Protein AF-A0A4Q4BR71-F1 (afdb_monomer_lite)

Structure (mmCIF, N/CA/C/O backbone):
data_AF-A0A4Q4BR71-F1
#
_entry.id   AF-A0A4Q4BR71-F1
#
loop_
_atom_site.group_PDB
_atom_site.id
_atom_site.type_symbol
_atom_site.label_atom_id
_atom_site.label_alt_id
_atom_site.label_comp_id
_atom_site.label_asym_id
_atom_site.label_entity_id
_atom_site.label_seq_id
_atom_site.pdbx_PDB_ins_code
_atom_site.Cartn_x
_atom_site.Cartn_y
_atom_site.Cartn_z
_atom_site.occupancy
_atom_site.B_iso_or_equiv
_atom_site.auth_seq_id
_atom_site.auth_comp_id
_atom_site.auth_asym_id
_atom_site.auth_atom_id
_atom_site.pdbx_PDB_model_num
ATOM 1 N N . ARG A 1 1 ? 5.964 8.048 13.616 1.00 92.31 1 ARG A N 1
ATOM 2 C CA . ARG A 1 1 ? 6.636 6.729 13.496 1.00 92.31 1 ARG A CA 1
ATOM 3 C C . ARG A 1 1 ? 6.519 6.243 12.061 1.00 92.31 1 ARG A C 1
ATOM 5 O O . ARG A 1 1 ? 5.599 6.683 11.384 1.00 92.31 1 ARG A O 1
ATOM 12 N N . SER A 1 2 ? 7.427 5.391 11.587 1.00 94.56 2 SER A N 1
ATOM 13 C CA . SER A 1 2 ? 7.302 4.835 10.234 1.00 94.56 2 SER A CA 1
ATOM 14 C C . SER A 1 2 ? 6.196 3.771 10.226 1.00 94.56 2 SER A C 1
ATOM 16 O O . SER A 1 2 ? 6.241 2.886 11.083 1.00 94.56 2 SER A O 1
ATOM 18 N N . PRO A 1 3 ? 5.213 3.815 9.305 1.00 95.62 3 PRO A N 1
ATOM 19 C CA . PRO A 1 3 ? 4.166 2.792 9.230 1.00 95.62 3 PRO A CA 1
ATOM 20 C C . PRO A 1 3 ? 4.694 1.462 8.665 1.00 95.62 3 PRO A C 1
ATOM 22 O O . PRO A 1 3 ? 4.063 0.413 8.803 1.00 95.62 3 PRO A O 1
ATOM 25 N N . GLY A 1 4 ? 5.862 1.475 8.013 1.00 93.81 4 GLY A N 1
ATOM 26 C CA . GLY A 1 4 ? 6.354 0.333 7.253 1.00 93.81 4 GLY A CA 1
ATOM 27 C C . GLY A 1 4 ? 5.294 -0.166 6.265 1.00 93.81 4 GLY A C 1
ATOM 28 O O . GLY A 1 4 ? 4.655 0.608 5.553 1.00 93.81 4 GLY A O 1
ATOM 29 N N . SER A 1 5 ? 5.063 -1.478 6.259 1.00 96.81 5 SER A N 1
ATOM 30 C CA . SER A 1 5 ? 4.130 -2.111 5.320 1.00 96.81 5 SER A CA 1
ATOM 31 C C . SER A 1 5 ? 2.637 -1.885 5.606 1.00 96.81 5 SER A C 1
ATOM 33 O O . SER A 1 5 ? 1.815 -2.304 4.790 1.00 96.81 5 SER A O 1
ATOM 35 N N . THR A 1 6 ? 2.248 -1.237 6.713 1.00 98.00 6 THR A N 1
ATOM 36 C CA . THR A 1 6 ? 0.821 -0.951 6.973 1.00 98.00 6 THR A CA 1
ATOM 37 C C . THR A 1 6 ? 0.258 0.159 6.086 1.00 98.00 6 THR A C 1
ATOM 39 O O . THR A 1 6 ? -0.960 0.306 6.033 1.00 98.00 6 THR A O 1
ATOM 42 N N . LEU A 1 7 ? 1.097 0.895 5.347 1.00 97.88 7 LEU A N 1
ATOM 43 C CA . LEU A 1 7 ? 0.643 1.881 4.358 1.00 97.88 7 LEU A CA 1
ATOM 44 C C . LEU A 1 7 ? 0.289 1.253 2.996 1.00 97.88 7 LEU A C 1
ATOM 46 O O . LEU A 1 7 ? -0.480 1.835 2.236 1.00 97.88 7 LEU A O 1
ATOM 50 N N . LYS A 1 8 ? 0.799 0.051 2.690 1.00 98.56 8 LYS A N 1
ATOM 51 C CA . LYS A 1 8 ? 0.585 -0.614 1.391 1.00 98.56 8 LYS A CA 1
ATOM 52 C C . LYS A 1 8 ? -0.893 -0.739 1.000 1.00 98.56 8 LYS A C 1
ATOM 54 O O . LYS A 1 8 ? -1.182 -0.450 -0.155 1.00 98.56 8 LYS A O 1
ATOM 59 N N . PRO A 1 9 ? -1.837 -1.086 1.901 1.00 98.69 9 PRO A N 1
ATOM 60 C CA . PRO A 1 9 ? -3.257 -1.146 1.551 1.00 98.69 9 PRO A CA 1
ATOM 61 C C . PRO A 1 9 ? -3.801 0.127 0.893 1.00 98.69 9 PRO A C 1
ATOM 63 O O . PRO A 1 9 ? -4.580 0.018 -0.044 1.00 98.69 9 PRO A O 1
ATOM 66 N N . LEU A 1 10 ? -3.347 1.319 1.304 1.00 98.56 10 LEU A N 1
ATOM 67 C CA . LEU A 1 10 ? -3.753 2.573 0.657 1.00 98.56 10 LEU A CA 1
ATOM 68 C C . LEU A 1 10 ? -3.210 2.681 -0.775 1.00 98.56 10 LEU A C 1
ATOM 70 O O . LEU A 1 10 ? -3.927 3.126 -1.662 1.00 98.56 10 LEU A O 1
ATOM 74 N N . VAL A 1 11 ? -1.971 2.245 -1.019 1.00 98.62 11 VAL A N 1
ATOM 75 C CA . VAL A 1 11 ? -1.384 2.236 -2.371 1.00 98.62 11 VAL A CA 1
ATOM 76 C C . VAL A 1 11 ? -2.173 1.317 -3.302 1.00 98.62 11 VAL A C 1
ATOM 78 O O . VAL A 1 11 ? -2.518 1.725 -4.406 1.00 98.62 11 VAL A O 1
ATOM 81 N N . TYR A 1 12 ? -2.495 0.102 -2.849 1.00 98.81 12 TYR A N 1
ATOM 82 C CA . TYR A 1 12 ? -3.307 -0.833 -3.634 1.00 98.81 12 TYR A CA 1
ATOM 83 C C . TYR A 1 12 ? -4.725 -0.299 -3.852 1.00 98.81 12 TYR A C 1
ATOM 85 O O . TYR A 1 12 ? -5.206 -0.340 -4.978 1.00 98.81 12 TYR A O 1
ATOM 93 N N . ALA A 1 13 ? -5.356 0.283 -2.825 1.00 98.69 13 ALA A N 1
ATOM 94 C CA . ALA A 1 13 ? -6.676 0.894 -2.964 1.00 98.69 13 ALA A CA 1
ATOM 95 C C . ALA A 1 13 ? -6.676 1.999 -4.032 1.00 98.69 13 ALA A C 1
ATOM 97 O O . ALA A 1 13 ? -7.539 2.005 -4.897 1.00 98.69 13 ALA A O 1
ATOM 98 N N . LEU A 1 14 ? -5.684 2.897 -4.025 1.00 98.31 14 LEU A N 1
ATOM 99 C CA . LEU A 1 14 ? -5.556 3.948 -5.042 1.00 98.31 14 LEU A CA 1
ATOM 100 C C . LEU A 1 14 ? -5.295 3.382 -6.442 1.00 98.31 14 LEU A C 1
ATOM 102 O O . LEU A 1 14 ? -5.803 3.918 -7.421 1.00 98.31 14 LEU A O 1
ATOM 106 N N . ALA A 1 15 ? -4.503 2.313 -6.554 1.00 97.44 15 ALA A N 1
ATOM 107 C CA . ALA A 1 15 ? -4.246 1.668 -7.837 1.00 97.44 15 ALA A CA 1
ATOM 108 C C . ALA A 1 15 ? -5.516 1.034 -8.422 1.00 97.44 15 ALA A C 1
ATOM 110 O O . ALA A 1 15 ? -5.769 1.172 -9.618 1.00 97.44 15 ALA A O 1
ATOM 111 N N . PHE A 1 16 ? -6.323 0.376 -7.589 1.00 97.31 16 PHE A N 1
ATOM 112 C CA . PHE A 1 16 ? -7.604 -0.195 -8.006 1.00 97.31 16 PHE A CA 1
ATOM 113 C C . PHE A 1 16 ? -8.613 0.899 -8.370 1.00 97.31 16 PHE A C 1
ATOM 115 O O . PHE A 1 16 ? -9.276 0.810 -9.399 1.00 97.31 16 PHE A O 1
ATOM 122 N N . ASP A 1 17 ? -8.658 1.978 -7.585 1.00 94.88 17 ASP A N 1
ATOM 123 C CA . ASP A 1 17 ? -9.560 3.113 -7.804 1.00 94.88 17 ASP A CA 1
ATOM 124 C C . ASP A 1 17 ? -9.313 3.831 -9.141 1.00 94.88 17 ASP A C 1
ATOM 126 O O . ASP A 1 17 ? -10.241 4.266 -9.815 1.00 94.88 17 ASP A O 1
ATOM 130 N N . GLU A 1 18 ? -8.049 3.909 -9.559 1.00 92.56 18 GLU A N 1
ATOM 131 C CA . GLU A 1 18 ? -7.629 4.523 -10.823 1.00 92.56 18 GLU A CA 1
ATOM 132 C C . GLU A 1 18 ? -7.677 3.556 -12.015 1.00 92.56 18 GLU A C 1
ATOM 134 O O . GLU A 1 18 ? -7.257 3.910 -13.118 1.00 92.56 18 GLU A O 1
ATOM 139 N N . GLY A 1 19 ? -8.139 2.318 -11.805 1.00 89.88 19 GLY A N 1
ATOM 140 C CA . GLY A 1 19 ? -8.157 1.285 -12.839 1.00 89.88 19 GLY A CA 1
ATOM 141 C C . GLY A 1 19 ? -6.761 0.868 -13.311 1.00 89.88 19 GLY A C 1
ATOM 142 O O . GLY A 1 19 ? -6.615 0.358 -14.420 1.00 89.88 19 GLY A O 1
ATOM 143 N N . LEU A 1 20 ? -5.723 1.084 -12.493 1.00 91.88 20 LEU A N 1
ATOM 144 C CA . LEU A 1 20 ? -4.363 0.615 -12.777 1.00 91.88 20 LEU A CA 1
ATOM 145 C C . LEU A 1 20 ? -4.215 -0.889 -12.528 1.00 91.88 20 LEU A C 1
ATOM 147 O O . LEU A 1 20 ? -3.305 -1.516 -13.065 1.00 91.88 20 LEU A O 1
ATOM 151 N N . GLY A 1 21 ? -5.086 -1.472 -11.710 1.00 94.88 21 GLY A N 1
ATOM 152 C CA . GLY A 1 21 ? -5.061 -2.891 -11.403 1.00 94.88 21 GLY A CA 1
ATOM 153 C C . GLY A 1 21 ? -6.357 -3.378 -10.775 1.00 94.88 21 GLY A C 1
ATOM 154 O O . GLY A 1 21 ? -7.284 -2.615 -10.534 1.00 94.88 21 GLY A O 1
ATOM 155 N N . HIS A 1 22 ? -6.378 -4.672 -10.512 1.00 97.50 22 HIS A N 1
ATOM 156 C CA . HIS A 1 22 ? -7.440 -5.437 -9.875 1.00 97.50 22 HIS A CA 1
ATOM 157 C C . HIS A 1 22 ? -6.769 -6.496 -8.975 1.00 97.50 22 HIS A C 1
ATOM 159 O O . HIS A 1 22 ? -5.624 -6.873 -9.258 1.00 97.50 22 HIS A O 1
ATOM 165 N N . PRO A 1 23 ? -7.422 -7.042 -7.929 1.00 98.56 23 PRO A N 1
ATOM 166 C CA . PRO A 1 23 ? -6.845 -8.105 -7.096 1.00 98.56 23 PRO A CA 1
ATOM 167 C C . PRO A 1 23 ? -6.229 -9.272 -7.882 1.00 98.56 23 PRO A C 1
ATOM 169 O O . PRO A 1 23 ? -5.175 -9.789 -7.511 1.00 98.56 23 PRO A O 1
ATOM 172 N N . GLU A 1 24 ? -6.853 -9.641 -9.001 1.00 98.25 24 GLU A N 1
ATOM 173 C CA . GLU A 1 24 ? -6.403 -10.728 -9.879 1.00 98.25 24 GLU A CA 1
ATOM 174 C C . GLU A 1 24 ? -5.440 -10.279 -10.994 1.00 98.25 24 GLU A C 1
ATOM 176 O O . GLU A 1 24 ? -5.018 -11.109 -11.795 1.00 98.25 24 GLU A O 1
ATOM 181 N N . THR A 1 25 ? -5.068 -8.996 -11.079 1.00 98.06 25 THR A N 1
ATOM 182 C CA . THR A 1 25 ? -4.051 -8.514 -12.028 1.00 98.06 25 THR A CA 1
ATOM 183 C C . THR A 1 25 ? -2.693 -9.129 -11.708 1.00 98.06 25 THR A C 1
ATOM 185 O O . THR A 1 25 ? -2.252 -9.119 -10.559 1.00 98.06 25 THR A O 1
ATOM 188 N N . MET A 1 26 ? -2.002 -9.622 -12.735 1.00 97.81 26 MET A N 1
ATOM 189 C CA . MET A 1 26 ? -0.636 -10.126 -12.607 1.00 97.81 26 MET A CA 1
ATOM 190 C C . MET A 1 26 ? 0.371 -8.966 -12.559 1.00 97.81 26 MET A C 1
ATOM 192 O O . MET A 1 26 ? 0.333 -8.091 -13.422 1.00 97.81 26 MET A O 1
ATOM 196 N N . ILE A 1 27 ? 1.287 -8.975 -11.592 1.00 96.00 27 ILE A N 1
ATOM 197 C CA . ILE A 1 27 ? 2.356 -7.984 -11.391 1.00 96.00 27 ILE A CA 1
ATOM 198 C C . ILE A 1 27 ? 3.692 -8.692 -11.120 1.00 96.00 27 ILE A C 1
ATOM 200 O O . ILE A 1 27 ? 3.712 -9.801 -10.582 1.00 96.00 27 ILE A O 1
ATOM 204 N N . ASP A 1 28 ? 4.808 -8.078 -11.515 1.00 90.81 28 ASP A N 1
ATOM 205 C CA . ASP A 1 28 ? 6.137 -8.669 -11.361 1.00 90.81 28 ASP A CA 1
ATOM 206 C C . ASP A 1 28 ? 6.756 -8.353 -9.989 1.00 90.81 28 ASP A C 1
ATOM 208 O O . ASP A 1 28 ? 6.874 -7.207 -9.566 1.00 90.81 28 ASP A O 1
ATOM 212 N N . ASP A 1 29 ? 7.239 -9.394 -9.317 1.00 90.56 29 ASP A N 1
ATOM 213 C CA . ASP A 1 29 ? 8.083 -9.340 -8.129 1.00 90.56 29 ASP A CA 1
ATOM 214 C C . ASP A 1 29 ? 9.481 -9.870 -8.480 1.00 90.56 29 ASP A C 1
ATOM 216 O O . ASP A 1 29 ? 9.842 -11.008 -8.174 1.00 90.56 29 ASP A O 1
ATOM 220 N N . LYS A 1 30 ? 10.254 -9.041 -9.190 1.00 87.25 30 LYS A N 1
ATOM 221 C CA . LYS A 1 30 ? 11.625 -9.313 -9.659 1.00 87.25 30 LYS A CA 1
ATOM 222 C C . LYS A 1 30 ? 12.551 -8.135 -9.312 1.00 87.25 30 LYS A C 1
ATOM 224 O O . LYS A 1 30 ? 12.042 -7.055 -9.026 1.00 87.25 30 LYS A O 1
ATOM 229 N N . PRO A 1 31 ? 13.887 -8.285 -9.324 1.00 84.06 31 PRO A N 1
ATOM 230 C CA . PRO A 1 31 ? 14.787 -7.147 -9.135 1.00 84.06 31 PRO A CA 1
ATOM 231 C C . PRO A 1 31 ? 14.493 -6.031 -10.150 1.00 84.06 31 PRO A C 1
ATOM 233 O O . PRO A 1 31 ? 14.490 -6.285 -11.353 1.00 84.06 31 PRO A O 1
ATOM 236 N N . MET A 1 32 ? 14.236 -4.812 -9.667 1.00 83.50 32 MET A N 1
ATOM 237 C CA . MET A 1 32 ? 13.923 -3.641 -10.494 1.00 83.50 32 MET A CA 1
ATOM 238 C C . MET A 1 32 ? 14.548 -2.373 -9.907 1.00 83.50 32 MET A C 1
ATOM 240 O O . MET A 1 32 ? 14.697 -2.247 -8.689 1.00 83.50 32 MET A O 1
ATOM 244 N N . SER A 1 33 ? 14.878 -1.428 -10.787 1.00 83.44 33 SER A N 1
ATOM 245 C CA . SER A 1 33 ? 15.428 -0.119 -10.434 1.00 83.44 33 SER A CA 1
ATOM 246 C C . SER A 1 33 ? 14.514 0.991 -10.940 1.00 83.44 33 SER A C 1
ATOM 248 O O . SER A 1 33 ? 14.058 0.966 -12.078 1.00 83.44 33 SER A O 1
ATOM 250 N N . PHE A 1 34 ? 14.293 1.994 -10.100 1.00 85.38 34 PHE A N 1
ATOM 251 C CA . PHE A 1 34 ? 13.480 3.175 -10.369 1.00 85.38 34 PHE A CA 1
ATOM 252 C C . PHE A 1 34 ? 14.408 4.395 -10.376 1.00 85.38 34 PHE A C 1
ATOM 254 O O . PHE A 1 34 ? 14.636 5.047 -9.352 1.00 85.38 34 PHE A O 1
ATOM 261 N N . GLY A 1 35 ? 15.053 4.642 -11.520 1.00 85.38 35 GLY A N 1
ATOM 262 C CA . GLY A 1 35 ? 16.193 5.558 -11.595 1.00 85.38 35 GLY A CA 1
ATOM 263 C C . GLY A 1 35 ? 17.346 5.063 -10.713 1.00 85.38 35 GLY A C 1
ATOM 264 O O . GLY A 1 35 ? 17.780 3.922 -10.838 1.00 85.38 35 GLY A O 1
ATOM 265 N N . ALA A 1 36 ? 17.820 5.897 -9.786 1.00 84.31 36 ALA A N 1
ATOM 266 C CA . ALA A 1 36 ? 18.867 5.519 -8.828 1.00 84.31 36 ALA A CA 1
ATOM 267 C C . ALA A 1 36 ? 18.356 4.683 -7.634 1.00 84.31 36 ALA A C 1
ATOM 269 O O . ALA A 1 36 ? 19.149 4.241 -6.803 1.00 84.31 36 ALA A O 1
ATOM 270 N N . TYR A 1 37 ? 17.040 4.489 -7.505 1.00 86.12 37 TYR A N 1
ATOM 271 C CA . TYR A 1 37 ? 16.444 3.774 -6.381 1.00 86.12 37 TYR A CA 1
ATOM 272 C C . TYR A 1 37 ? 16.215 2.296 -6.715 1.00 86.12 37 TYR A C 1
ATOM 274 O O . TYR A 1 37 ? 15.364 1.971 -7.535 1.00 86.12 37 TYR A O 1
ATOM 282 N N . ALA A 1 38 ? 16.937 1.397 -6.045 1.00 89.69 38 ALA A N 1
ATOM 283 C CA . ALA A 1 38 ? 16.804 -0.054 -6.204 1.00 89.69 38 ALA A CA 1
ATOM 284 C C . ALA A 1 38 ? 16.286 -0.695 -4.897 1.00 89.69 38 ALA A C 1
ATOM 286 O O . ALA A 1 38 ? 17.089 -1.082 -4.039 1.00 89.69 38 ALA A O 1
ATOM 287 N N . PRO A 1 39 ? 14.957 -0.754 -4.675 1.00 90.44 39 PRO A N 1
ATOM 288 C CA . PRO A 1 39 ? 14.389 -1.394 -3.492 1.00 90.44 39 PRO A CA 1
ATOM 289 C C . PRO A 1 39 ? 14.634 -2.907 -3.498 1.00 90.44 39 PRO A C 1
ATOM 291 O O . PRO A 1 39 ? 14.838 -3.524 -4.539 1.00 90.44 39 PRO A O 1
ATOM 294 N N . GLN A 1 40 ? 14.561 -3.524 -2.318 1.00 88.19 40 GLN A N 1
ATOM 295 C CA . GLN A 1 40 ? 14.628 -4.978 -2.156 1.00 88.19 40 GLN A CA 1
ATOM 296 C C . GLN A 1 40 ? 13.447 -5.471 -1.324 1.00 88.19 40 GLN A C 1
ATOM 298 O O . GLN A 1 40 ? 12.936 -4.754 -0.455 1.00 88.19 40 GLN A O 1
ATOM 303 N N . ASN A 1 41 ? 13.026 -6.713 -1.564 1.00 86.88 41 ASN A N 1
ATOM 304 C CA . ASN A 1 41 ? 12.091 -7.398 -0.679 1.00 86.88 41 ASN A CA 1
ATOM 305 C C . ASN A 1 41 ? 12.705 -7.628 0.701 1.00 86.88 41 ASN A C 1
ATOM 307 O O . ASN A 1 41 ? 13.918 -7.762 0.848 1.00 86.88 41 ASN A O 1
ATOM 311 N N . PHE A 1 42 ? 11.842 -7.675 1.714 1.00 84.94 42 PHE A N 1
ATOM 312 C CA . PHE A 1 42 ? 12.261 -7.821 3.105 1.00 84.94 42 PHE A CA 1
ATOM 313 C C . PHE A 1 42 ? 13.071 -9.112 3.340 1.00 84.94 42 PHE A C 1
ATOM 315 O O . PHE A 1 42 ? 14.092 -9.087 4.020 1.00 84.94 42 PHE A O 1
ATOM 322 N N . ASP A 1 43 ? 12.645 -10.215 2.721 1.00 82.88 43 ASP A N 1
ATOM 323 C CA . ASP A 1 43 ? 13.298 -11.532 2.753 1.00 82.88 43 ASP A CA 1
ATOM 324 C C . ASP A 1 43 ? 14.367 -11.716 1.658 1.00 82.88 43 ASP A C 1
ATOM 326 O O . ASP A 1 43 ? 15.022 -12.754 1.613 1.00 82.88 43 ASP A O 1
ATOM 330 N N . LYS A 1 44 ? 14.557 -10.717 0.783 1.00 83.56 44 LYS A N 1
ATOM 331 C CA . LYS A 1 44 ? 15.420 -10.761 -0.414 1.00 83.56 44 LYS A CA 1
ATOM 332 C C . LYS A 1 44 ? 15.059 -11.860 -1.425 1.00 83.56 44 LYS A C 1
ATOM 334 O O . LYS A 1 44 ? 15.854 -12.139 -2.322 1.00 83.56 44 LYS A O 1
ATOM 339 N N . LEU A 1 45 ? 13.874 -12.459 -1.305 1.00 80.00 45 LEU A N 1
ATOM 340 C CA . LEU A 1 45 ? 13.350 -13.439 -2.252 1.00 80.00 45 LEU A CA 1
ATOM 341 C C . LEU A 1 45 ? 12.436 -12.753 -3.268 1.00 80.00 45 LEU A C 1
ATOM 343 O O . LEU A 1 45 ? 11.856 -11.703 -2.989 1.00 80.00 45 LEU A O 1
ATOM 347 N N . TYR A 1 46 ? 12.298 -13.370 -4.437 1.00 81.44 46 TYR A N 1
ATOM 348 C CA . TYR A 1 46 ? 11.510 -12.869 -5.561 1.00 81.44 46 TYR A CA 1
ATOM 349 C C . TYR A 1 46 ? 10.541 -13.953 -6.015 1.00 81.44 46 TYR A C 1
ATOM 351 O O . TYR A 1 46 ? 10.946 -15.102 -6.194 1.00 81.44 46 TYR A O 1
ATOM 359 N N . MET A 1 47 ? 9.271 -13.591 -6.180 1.00 82.75 47 MET A N 1
ATOM 360 C CA . MET A 1 47 ? 8.199 -14.530 -6.527 1.00 82.75 47 MET A CA 1
ATOM 361 C C . MET A 1 47 ? 7.920 -14.605 -8.034 1.00 82.75 47 MET A C 1
ATOM 363 O O . MET A 1 47 ? 7.083 -15.395 -8.463 1.00 82.75 47 MET A O 1
ATOM 367 N N . GLY A 1 48 ? 8.613 -13.806 -8.853 1.00 88.69 48 GLY A N 1
ATOM 368 C CA . GLY A 1 48 ? 8.310 -13.703 -10.280 1.00 88.69 48 GLY A CA 1
ATOM 369 C C . GLY A 1 48 ? 6.970 -13.000 -10.493 1.00 88.69 48 GLY A C 1
ATOM 370 O O . GLY A 1 48 ? 6.649 -12.057 -9.778 1.00 88.69 48 GLY A O 1
ATOM 371 N N . THR A 1 49 ? 6.183 -13.419 -11.481 1.00 92.62 49 THR A N 1
ATOM 372 C CA . THR A 1 49 ? 4.862 -12.820 -11.708 1.00 92.62 49 THR A CA 1
ATOM 373 C C . THR A 1 49 ? 3.820 -13.440 -10.771 1.00 92.62 49 THR A C 1
ATOM 375 O O . THR A 1 49 ? 3.554 -14.638 -10.847 1.00 92.62 49 THR A O 1
ATOM 378 N N . ILE A 1 50 ? 3.180 -12.612 -9.946 1.00 96.44 50 ILE A N 1
ATOM 379 C CA . ILE A 1 50 ? 2.143 -13.000 -8.973 1.00 96.44 50 ILE A CA 1
ATOM 380 C C . ILE A 1 50 ? 0.906 -12.109 -9.100 1.00 96.44 50 ILE A C 1
ATOM 382 O O . ILE A 1 50 ? 0.954 -11.069 -9.757 1.00 96.44 50 ILE A O 1
ATOM 386 N N . ARG A 1 51 ? -0.213 -12.481 -8.473 1.00 98.50 51 ARG A N 1
ATOM 387 C CA . ARG A 1 51 ? -1.405 -11.618 -8.430 1.00 98.50 51 ARG A CA 1
ATOM 388 C C . ARG A 1 51 ? -1.194 -10.459 -7.460 1.00 98.50 51 ARG A C 1
ATOM 390 O O . ARG A 1 51 ? -0.546 -10.620 -6.426 1.00 98.50 51 ARG A O 1
ATOM 397 N N . MET A 1 52 ? -1.803 -9.304 -7.725 1.00 98.62 52 MET A N 1
ATOM 398 C CA . MET A 1 52 ? -1.763 -8.157 -6.805 1.00 98.62 52 MET A CA 1
ATOM 399 C C . MET A 1 52 ? -2.298 -8.505 -5.405 1.00 98.62 52 MET A C 1
ATOM 401 O O . MET A 1 52 ? -1.733 -8.063 -4.403 1.00 98.62 52 MET A O 1
ATOM 405 N N . ARG A 1 53 ? -3.324 -9.364 -5.327 1.00 98.56 53 ARG A N 1
ATOM 406 C CA . ARG A 1 53 ? -3.806 -9.998 -4.088 1.00 98.56 53 ARG A CA 1
ATOM 407 C C . ARG A 1 53 ? -2.673 -10.646 -3.294 1.00 98.56 53 ARG A C 1
ATOM 409 O O . ARG A 1 53 ? -2.476 -10.330 -2.121 1.00 98.56 53 ARG A O 1
ATOM 416 N N . GLU A 1 54 ? -1.924 -11.534 -3.939 1.00 98.44 54 GLU A N 1
ATOM 417 C CA . GLU A 1 54 ? -0.829 -12.288 -3.321 1.00 98.44 54 GLU A CA 1
ATOM 418 C C . GLU A 1 54 ? 0.316 -11.349 -2.934 1.00 98.44 54 GLU A C 1
ATOM 420 O O . GLU A 1 54 ? 0.867 -11.453 -1.839 1.00 98.44 54 GLU A O 1
ATOM 425 N N . ALA A 1 55 ? 0.631 -10.372 -3.789 1.00 98.38 55 ALA A N 1
ATOM 426 C CA . ALA A 1 55 ? 1.654 -9.368 -3.528 1.00 98.38 55 ALA A CA 1
ATOM 427 C C . ALA A 1 55 ? 1.357 -8.545 -2.262 1.00 98.38 55 ALA A C 1
ATOM 429 O O . ALA A 1 55 ? 2.265 -8.306 -1.458 1.00 98.38 55 ALA A O 1
ATOM 430 N N . LEU A 1 56 ? 0.098 -8.146 -2.040 1.00 98.69 56 LEU A N 1
ATOM 431 C CA . LEU A 1 56 ? -0.313 -7.430 -0.830 1.00 98.69 56 LEU A CA 1
ATOM 432 C C . LEU A 1 56 ? -0.326 -8.341 0.410 1.00 98.69 56 LEU A C 1
ATOM 434 O O . LEU A 1 56 ? 0.175 -7.928 1.462 1.00 98.69 56 LEU A O 1
ATOM 438 N N . GLN A 1 57 ? -0.830 -9.575 0.293 1.00 97.94 57 GLN A N 1
ATOM 439 C CA . GLN A 1 57 ? -0.865 -10.556 1.392 1.00 97.94 57 GLN A CA 1
ATOM 440 C C . GLN A 1 57 ? 0.539 -10.930 1.873 1.00 97.94 57 GLN A C 1
ATOM 442 O O . GLN A 1 57 ? 0.827 -10.874 3.069 1.00 97.94 57 GLN A O 1
ATOM 447 N N . LEU A 1 58 ? 1.444 -11.213 0.934 1.00 96.50 58 LEU A N 1
ATOM 448 C CA . LEU A 1 58 ? 2.860 -11.477 1.197 1.00 96.50 58 LEU A CA 1
ATOM 449 C C . LEU A 1 58 ? 3.654 -10.197 1.478 1.00 96.50 58 LEU A C 1
ATOM 451 O O . LEU A 1 58 ? 4.842 -10.255 1.788 1.00 96.50 58 LEU A O 1
ATOM 455 N N . SER A 1 59 ? 3.009 -9.031 1.386 1.00 96.94 59 SER A N 1
ATOM 456 C CA . SER A 1 59 ? 3.601 -7.733 1.682 1.00 96.94 59 SER A CA 1
ATOM 457 C C . SER A 1 59 ? 4.875 -7.459 0.872 1.00 96.94 59 SER A C 1
ATOM 459 O O . SER A 1 59 ? 5.834 -6.894 1.408 1.00 96.94 59 SER A O 1
ATOM 461 N N . ARG A 1 60 ? 4.888 -7.812 -0.420 1.00 97.31 60 ARG A N 1
ATOM 462 C CA . ARG A 1 60 ? 6.039 -7.641 -1.325 1.00 97.31 60 ARG A CA 1
ATOM 463 C C . ARG A 1 60 ? 6.364 -6.163 -1.546 1.00 97.31 60 ARG A C 1
ATOM 465 O O . ARG A 1 60 ? 5.468 -5.316 -1.593 1.00 97.31 60 ARG A O 1
ATOM 472 N N . ASN A 1 61 ? 7.653 -5.819 -1.560 1.00 96.12 61 ASN A N 1
ATOM 473 C CA . ASN A 1 61 ? 8.121 -4.432 -1.660 1.00 96.12 61 ASN A CA 1
ATOM 474 C C . ASN A 1 61 ? 8.158 -3.963 -3.108 1.00 96.12 61 ASN A C 1
ATOM 476 O O . ASN A 1 61 ? 7.744 -2.840 -3.372 1.00 96.12 61 ASN A O 1
ATOM 480 N N . ILE A 1 62 ? 8.612 -4.813 -4.028 1.00 95.06 62 ILE A N 1
ATOM 481 C CA . ILE A 1 62 ? 8.767 -4.410 -5.424 1.00 95.06 62 ILE A CA 1
ATOM 482 C C . ILE A 1 62 ? 7.419 -4.028 -6.066 1.00 95.06 62 ILE A C 1
ATOM 484 O O . ILE A 1 62 ? 7.315 -2.890 -6.527 1.00 95.06 62 ILE A O 1
ATOM 488 N N . PRO A 1 63 ? 6.353 -4.857 -5.997 1.00 96.69 63 PRO A N 1
ATOM 489 C CA . PRO A 1 63 ? 5.077 -4.525 -6.632 1.00 96.69 63 PRO A CA 1
ATOM 490 C C . PRO A 1 63 ? 4.459 -3.222 -6.111 1.00 96.69 63 PRO A C 1
ATOM 492 O O . PRO A 1 63 ? 3.953 -2.413 -6.879 1.00 96.69 63 PRO A O 1
ATOM 495 N N . VAL A 1 64 ? 4.534 -2.959 -4.799 1.00 97.75 64 VAL A N 1
ATOM 496 C CA . VAL A 1 64 ? 3.949 -1.728 -4.240 1.00 97.75 64 VAL A CA 1
ATOM 497 C C . VAL A 1 64 ? 4.736 -0.473 -4.626 1.00 97.75 64 VAL A C 1
ATOM 499 O O . VAL A 1 64 ? 4.145 0.600 -4.762 1.00 97.75 64 VAL A O 1
ATOM 502 N N . VAL A 1 65 ? 6.054 -0.586 -4.819 1.00 96.69 65 VAL A N 1
ATOM 503 C CA . VAL A 1 65 ? 6.863 0.522 -5.341 1.00 96.69 65 VAL A CA 1
ATOM 504 C C . VAL A 1 65 ? 6.509 0.783 -6.803 1.00 96.69 65 VAL A C 1
ATOM 506 O O . VAL A 1 65 ? 6.326 1.940 -7.162 1.00 96.69 65 VAL A O 1
ATOM 509 N N . GLU A 1 66 ? 6.316 -0.266 -7.605 1.00 95.31 66 GLU A N 1
ATOM 510 C CA . GLU A 1 66 ? 5.889 -0.150 -9.005 1.00 95.31 66 GLU A CA 1
ATOM 511 C C . GLU A 1 66 ? 4.523 0.547 -9.138 1.00 95.31 66 GLU A C 1
ATOM 513 O O . GLU A 1 66 ? 4.358 1.472 -9.934 1.00 95.31 66 GLU A O 1
ATOM 518 N N . LEU A 1 67 ? 3.558 0.179 -8.286 1.00 96.62 67 LEU A N 1
ATOM 519 C CA . LEU A 1 67 ? 2.261 0.859 -8.207 1.00 96.62 67 LEU A CA 1
ATOM 520 C C . LEU A 1 67 ? 2.407 2.328 -7.792 1.00 96.62 67 LEU A C 1
ATOM 522 O O . LEU A 1 67 ? 1.740 3.202 -8.342 1.00 96.62 67 LEU A O 1
ATOM 526 N N . THR A 1 68 ? 3.292 2.615 -6.836 1.00 96.06 68 THR A N 1
ATOM 527 C CA . THR A 1 68 ? 3.539 3.988 -6.370 1.00 96.06 68 THR A CA 1
ATOM 528 C C . THR A 1 68 ? 4.195 4.844 -7.449 1.00 96.06 68 THR A C 1
ATOM 530 O O . THR A 1 68 ? 3.885 6.029 -7.547 1.00 96.06 68 THR A O 1
ATOM 533 N N . ASP A 1 69 ? 5.069 4.263 -8.268 1.00 94.25 69 ASP A N 1
ATOM 534 C CA . ASP A 1 69 ? 5.684 4.933 -9.414 1.00 94.25 69 ASP A CA 1
ATOM 535 C C . ASP A 1 69 ? 4.641 5.288 -10.483 1.00 94.25 69 ASP A C 1
ATOM 537 O O . ASP A 1 69 ? 4.572 6.433 -10.934 1.00 94.25 69 ASP A O 1
ATOM 541 N N . ALA A 1 70 ? 3.734 4.357 -10.798 1.00 92.56 70 ALA A N 1
ATOM 542 C CA . ALA A 1 70 ? 2.642 4.605 -11.738 1.00 92.56 70 ALA A CA 1
ATOM 543 C C . ALA A 1 70 ? 1.624 5.649 -11.234 1.00 92.56 70 ALA A C 1
ATOM 545 O O . ALA A 1 70 ? 1.164 6.487 -12.016 1.00 92.56 70 ALA A O 1
ATOM 546 N N . LEU A 1 71 ? 1.291 5.623 -9.937 1.00 92.88 71 LEU A N 1
ATOM 547 C CA . LEU A 1 71 ? 0.394 6.590 -9.289 1.00 92.88 71 LEU A CA 1
ATOM 548 C C . LEU A 1 71 ? 1.041 7.973 -9.106 1.00 92.88 71 LEU A C 1
ATOM 550 O O . LEU A 1 71 ? 0.365 9.000 -9.201 1.00 92.88 71 LEU A O 1
ATOM 554 N N . GLY A 1 72 ? 2.341 7.991 -8.815 1.00 92.19 72 GLY A N 1
ATOM 555 C CA . GLY A 1 72 ? 3.092 9.150 -8.350 1.00 92.19 72 GLY A CA 1
ATOM 556 C C . GLY A 1 72 ? 2.986 9.367 -6.834 1.00 92.19 72 GLY A C 1
ATOM 557 O O . GLY A 1 72 ? 1.900 9.389 -6.250 1.00 92.19 72 GLY A O 1
ATOM 558 N N . ALA A 1 73 ? 4.127 9.625 -6.183 1.00 92.88 73 ALA A N 1
ATOM 559 C CA . ALA A 1 73 ? 4.199 9.832 -4.731 1.00 92.88 73 ALA A CA 1
ATOM 560 C C . ALA A 1 73 ? 3.317 10.996 -4.234 1.00 92.88 73 ALA A C 1
ATOM 562 O O . ALA A 1 73 ? 2.708 10.895 -3.172 1.00 92.88 73 ALA A O 1
ATOM 563 N N . ALA A 1 74 ? 3.184 12.074 -5.016 1.00 92.25 74 ALA A N 1
ATOM 564 C CA . ALA A 1 74 ? 2.335 13.218 -4.669 1.00 92.25 74 ALA A CA 1
ATOM 565 C C . ALA A 1 74 ? 0.849 12.838 -4.525 1.00 92.25 74 ALA A C 1
ATOM 567 O O . ALA A 1 74 ? 0.157 13.363 -3.654 1.00 92.25 74 ALA A O 1
ATOM 568 N N . LYS A 1 75 ? 0.364 11.891 -5.338 1.00 93.00 75 LYS A N 1
ATOM 569 C CA . LYS A 1 75 ? -1.019 11.412 -5.270 1.00 93.00 75 LYS A CA 1
ATOM 570 C C . LYS A 1 75 ? -1.274 10.627 -3.990 1.00 93.00 75 LYS A C 1
ATOM 572 O O . LYS A 1 75 ? -2.293 10.842 -3.338 1.00 93.00 75 LYS A O 1
ATOM 577 N N . LEU A 1 76 ? -0.323 9.779 -3.596 1.00 96.12 76 LEU A N 1
ATOM 578 C CA . LEU A 1 76 ? -0.384 9.071 -2.320 1.00 96.12 76 LEU A CA 1
ATOM 579 C C . LEU A 1 76 ? -0.385 10.047 -1.137 1.00 96.12 76 LEU A C 1
ATOM 581 O O . LEU A 1 76 ? -1.204 9.892 -0.238 1.00 96.12 76 LEU A O 1
ATOM 585 N N . VAL A 1 77 ? 0.470 11.076 -1.153 1.00 95.94 77 VAL A N 1
ATOM 586 C CA . VAL A 1 77 ? 0.474 12.106 -0.098 1.00 95.94 77 VAL A CA 1
ATOM 587 C C . VAL A 1 77 ? -0.864 12.838 -0.030 1.00 95.94 77 VAL A C 1
ATOM 589 O O . VAL A 1 77 ? -1.443 12.926 1.049 1.00 95.94 77 VAL A O 1
ATOM 592 N N . SER A 1 78 ? -1.413 13.261 -1.172 1.00 95.25 78 SER A N 1
ATOM 593 C CA . SER A 1 78 ? -2.735 13.894 -1.209 1.00 95.25 78 SER A CA 1
ATOM 594 C C . SER A 1 78 ? -3.828 12.973 -0.656 1.00 95.25 78 SER A C 1
ATOM 596 O O . SER A 1 78 ? -4.699 13.426 0.080 1.00 95.25 78 SER A O 1
ATOM 598 N N . ALA A 1 79 ? -3.787 11.672 -0.952 1.00 96.50 79 ALA A N 1
ATOM 599 C CA . ALA A 1 79 ? -4.736 10.710 -0.395 1.00 96.50 79 ALA A CA 1
ATOM 600 C C . ALA A 1 79 ? -4.583 10.539 1.127 1.00 96.50 79 ALA A C 1
ATOM 602 O O . ALA A 1 79 ? -5.589 10.446 1.827 1.00 96.50 79 ALA A O 1
ATOM 603 N N . MET A 1 80 ? -3.351 10.547 1.650 1.00 96.62 80 MET A N 1
ATOM 604 C CA . MET A 1 80 ? -3.093 10.531 3.096 1.00 96.62 80 MET A CA 1
ATOM 605 C C . MET A 1 80 ? -3.670 11.780 3.778 1.00 96.62 80 MET A C 1
ATOM 607 O O . MET A 1 80 ? -4.355 11.667 4.791 1.00 96.62 80 MET A O 1
ATOM 611 N N . GLU A 1 81 ? -3.460 12.963 3.201 1.00 95.50 81 GLU A N 1
ATOM 612 C CA . GLU A 1 81 ? -4.018 14.223 3.712 1.00 95.50 81 GLU A CA 1
ATOM 613 C C . GLU A 1 81 ? -5.553 14.232 3.649 1.00 95.50 81 GLU A C 1
ATOM 615 O O . GLU A 1 81 ? -6.212 14.593 4.625 1.00 95.50 81 GLU A O 1
ATOM 620 N N . LYS A 1 82 ? -6.143 13.749 2.544 1.00 94.12 82 LYS A N 1
ATOM 621 C CA . LYS A 1 82 ? -7.600 13.555 2.412 1.00 94.12 82 LYS A CA 1
ATOM 622 C C . LYS A 1 82 ? -8.154 12.553 3.424 1.00 94.12 82 LYS A C 1
ATOM 624 O O . LYS A 1 82 ? -9.306 12.677 3.818 1.00 94.12 82 LYS A O 1
ATOM 629 N N . ALA A 1 83 ? -7.353 11.578 3.856 1.00 94.56 83 ALA A N 1
ATOM 630 C CA . ALA A 1 83 ? -7.689 10.651 4.935 1.00 94.56 83 ALA A CA 1
ATOM 631 C C . ALA A 1 83 ? -7.519 11.266 6.341 1.00 94.56 83 ALA A C 1
ATOM 633 O O . ALA A 1 83 ? -7.639 10.551 7.335 1.00 94.56 83 ALA A O 1
ATOM 634 N N . GLY A 1 84 ? -7.246 12.572 6.448 1.00 92.50 84 GLY A N 1
ATOM 635 C CA . GLY A 1 84 ? -7.076 13.281 7.718 1.00 92.50 84 GLY A CA 1
ATOM 636 C C . GLY A 1 84 ? -5.704 13.095 8.367 1.00 92.50 84 GLY A C 1
ATOM 637 O O . GLY A 1 84 ? -5.492 13.577 9.480 1.00 92.50 84 GLY A O 1
ATOM 638 N N . MET A 1 85 ? -4.769 12.421 7.688 1.00 95.12 85 MET A N 1
ATOM 639 C CA . MET A 1 85 ? -3.434 12.157 8.218 1.00 95.12 85 MET A CA 1
ATOM 640 C C . MET A 1 85 ? -2.550 13.406 8.143 1.00 95.12 85 MET A C 1
ATOM 642 O O . MET A 1 85 ? -2.696 14.242 7.251 1.00 95.12 85 MET A O 1
ATOM 646 N N . LYS A 1 86 ? -1.562 13.492 9.040 1.00 94.44 86 LYS A N 1
ATOM 647 C CA . LYS A 1 86 ? -0.536 14.550 9.036 1.00 94.44 86 LYS A CA 1
ATOM 648 C C . LYS A 1 86 ? 0.854 13.953 8.781 1.00 94.44 86 LYS A C 1
ATOM 650 O O . LYS A 1 86 ? 1.621 13.782 9.733 1.00 94.44 86 LYS A O 1
ATOM 655 N N . PRO A 1 87 ? 1.174 13.566 7.531 1.00 94.38 87 PRO A N 1
ATOM 656 C CA . PRO A 1 87 ? 2.442 12.918 7.225 1.00 94.38 87 PRO A CA 1
ATOM 657 C C . PRO A 1 87 ? 3.630 13.857 7.470 1.0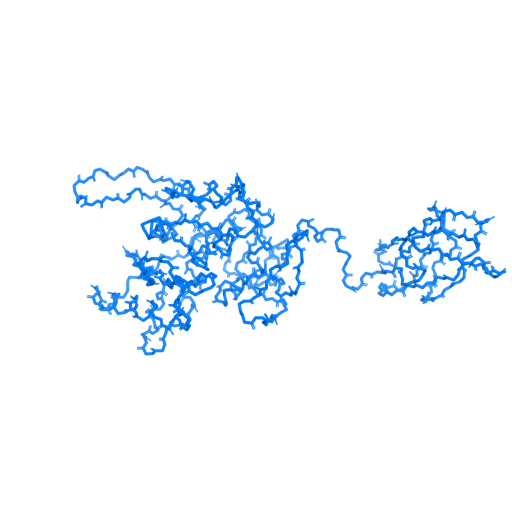0 94.38 87 PRO A C 1
ATOM 659 O O . PRO A 1 87 ? 3.619 15.017 7.069 1.00 94.38 87 PRO A O 1
ATOM 662 N N . VAL A 1 88 ? 4.678 13.332 8.103 1.00 94.19 88 VAL A N 1
ATOM 663 C CA . VAL A 1 88 ? 5.941 14.045 8.344 1.00 94.19 88 VAL A CA 1
ATOM 664 C C . VAL A 1 88 ? 7.041 13.409 7.507 1.00 94.19 88 VAL A C 1
ATOM 666 O O . VAL A 1 88 ? 7.314 12.215 7.642 1.00 94.19 88 VAL A O 1
ATOM 669 N N . PHE A 1 89 ? 7.700 14.195 6.662 1.00 90.88 89 PHE A N 1
ATOM 670 C CA . PHE A 1 89 ? 8.774 13.710 5.798 1.00 90.88 89 PHE A CA 1
ATOM 671 C C . PHE A 1 89 ? 10.147 14.093 6.363 1.00 90.88 89 PHE A C 1
ATOM 673 O O . PHE A 1 89 ? 10.306 15.198 6.875 1.00 90.88 89 PHE A O 1
ATOM 680 N N . PRO A 1 90 ? 11.155 13.206 6.275 1.00 78.25 90 PRO A N 1
ATOM 681 C CA . PRO A 1 90 ? 12.519 13.521 6.701 1.00 78.25 90 PRO A CA 1
ATOM 682 C C . PRO A 1 90 ? 13.265 14.482 5.751 1.00 78.25 90 PRO A C 1
ATOM 684 O O . PRO A 1 90 ? 14.389 14.862 6.059 1.00 78.25 90 PRO A O 1
ATOM 687 N N . GLY A 1 91 ? 12.676 14.867 4.613 1.00 77.81 91 GLY A N 1
ATOM 688 C CA . GLY A 1 91 ? 13.237 15.821 3.651 1.00 77.81 91 GLY A CA 1
ATOM 689 C C . GLY A 1 91 ? 12.146 16.535 2.847 1.00 77.81 91 GLY A C 1
ATOM 690 O O . GLY A 1 91 ? 10.959 16.309 3.081 1.00 77.81 91 GLY A O 1
ATOM 691 N N . ASP A 1 92 ? 12.547 17.366 1.882 1.00 69.56 92 ASP A N 1
ATOM 692 C CA . ASP A 1 92 ? 11.657 18.358 1.254 1.00 69.56 92 ASP A CA 1
ATOM 693 C C . ASP A 1 92 ? 10.610 17.784 0.285 1.00 69.56 92 ASP A C 1
ATOM 695 O O . ASP A 1 92 ? 9.624 18.457 -0.020 1.00 69.56 92 ASP A O 1
ATOM 699 N N . LYS A 1 93 ? 10.808 16.566 -0.246 1.00 74.69 93 LYS A N 1
ATOM 700 C CA . LYS A 1 93 ? 9.889 15.962 -1.226 1.00 74.69 93 LYS A CA 1
ATOM 701 C C . LYS A 1 93 ? 9.629 14.474 -0.964 1.00 74.69 93 LYS A C 1
ATOM 703 O O . LYS A 1 93 ? 10.581 13.722 -0.742 1.00 74.69 93 LYS A O 1
ATOM 708 N N . PRO A 1 94 ? 8.366 14.015 -1.057 1.00 81.50 94 PRO A N 1
ATOM 709 C CA . PRO A 1 94 ? 8.031 12.598 -0.985 1.00 81.50 94 PRO A CA 1
ATOM 710 C C . PRO A 1 94 ? 8.523 11.868 -2.245 1.00 81.50 94 PRO A C 1
ATOM 712 O O . PRO A 1 94 ? 8.172 12.233 -3.366 1.00 81.50 94 PRO A O 1
ATOM 715 N N . GLY A 1 95 ? 9.333 10.825 -2.059 1.00 90.00 95 GLY A N 1
ATOM 716 C CA . GLY A 1 95 ? 9.759 9.902 -3.119 1.00 90.00 95 GLY A CA 1
ATOM 717 C C . GLY A 1 95 ? 9.118 8.521 -2.970 1.00 90.00 95 GLY A C 1
ATOM 718 O O . GLY A 1 95 ? 8.368 8.286 -2.026 1.00 90.00 95 GLY A O 1
ATOM 719 N N . LEU A 1 96 ? 9.462 7.576 -3.852 1.00 92.81 96 LEU A N 1
ATOM 720 C CA . LEU A 1 96 ? 8.896 6.213 -3.873 1.00 92.81 96 LEU A CA 1
ATOM 721 C C . LEU A 1 96 ? 9.048 5.438 -2.554 1.00 92.81 96 LEU A C 1
ATOM 723 O O . LEU A 1 96 ? 8.226 4.580 -2.234 1.00 92.81 96 LEU A O 1
ATOM 727 N N . ALA A 1 97 ? 10.055 5.780 -1.745 1.00 92.62 97 ALA A N 1
ATOM 728 C CA . ALA A 1 97 ? 10.279 5.190 -0.427 1.00 92.62 97 ALA A CA 1
ATOM 729 C C . ALA A 1 97 ? 9.082 5.352 0.533 1.00 92.62 97 ALA A C 1
ATOM 731 O O . ALA A 1 97 ? 8.961 4.580 1.488 1.00 92.62 97 ALA A O 1
ATOM 732 N N . ILE A 1 98 ? 8.173 6.304 0.281 1.00 94.56 98 ILE A N 1
ATOM 733 C CA . ILE A 1 98 ? 6.923 6.452 1.036 1.00 94.56 98 ILE A CA 1
ATOM 734 C C . ILE A 1 98 ? 6.127 5.139 1.088 1.00 94.56 98 ILE A C 1
ATOM 736 O O . ILE A 1 98 ? 5.631 4.778 2.152 1.00 94.56 98 ILE A O 1
ATOM 740 N N . ALA A 1 99 ? 6.103 4.369 -0.007 1.00 94.00 99 ALA A N 1
ATOM 741 C CA . ALA A 1 99 ? 5.375 3.104 -0.125 1.00 94.00 99 ALA A CA 1
ATOM 742 C C . ALA A 1 99 ? 5.869 2.027 0.852 1.00 94.00 99 ALA A C 1
ATOM 744 O O . ALA A 1 99 ? 5.144 1.093 1.196 1.00 94.00 99 ALA A O 1
ATOM 745 N N . LEU A 1 100 ? 7.120 2.163 1.299 1.00 93.75 100 LEU A N 1
ATOM 746 C CA . LEU A 1 100 ? 7.783 1.267 2.243 1.00 93.75 100 LEU A CA 1
ATOM 747 C C . LEU A 1 100 ? 7.873 1.871 3.655 1.00 93.75 100 LEU A C 1
ATOM 749 O O . LEU A 1 100 ? 8.581 1.346 4.513 1.00 93.75 100 LEU A O 1
ATOM 753 N N . GLY A 1 101 ? 7.155 2.967 3.910 1.00 90.69 101 GLY A N 1
ATOM 754 C CA . GLY A 1 101 ? 7.128 3.640 5.204 1.00 90.69 101 GLY A CA 1
ATOM 755 C C . GLY A 1 101 ? 8.177 4.738 5.372 1.00 90.69 101 GLY A C 1
ATOM 756 O O . GLY A 1 101 ? 8.484 5.097 6.508 1.00 90.69 101 GLY A O 1
ATOM 757 N N . GLY A 1 102 ? 8.706 5.309 4.286 1.00 92.94 102 GLY A N 1
ATOM 758 C CA . GLY A 1 102 ? 9.556 6.512 4.290 1.00 92.94 102 GLY A CA 1
ATOM 759 C C . GLY A 1 102 ? 8.825 7.807 4.684 1.00 92.94 102 GLY A C 1
ATOM 760 O O . GLY A 1 102 ? 9.095 8.863 4.120 1.00 92.94 102 GLY A O 1
ATOM 761 N N . VAL A 1 103 ? 7.868 7.719 5.610 1.00 94.62 103 VAL A N 1
ATOM 762 C CA . VAL A 1 103 ? 7.011 8.801 6.105 1.00 94.62 103 VAL A CA 1
ATOM 763 C C . VAL A 1 103 ? 6.702 8.571 7.583 1.00 94.62 103 VAL A C 1
ATOM 765 O O . VAL A 1 103 ? 6.540 7.437 8.029 1.00 94.62 103 VAL A O 1
ATOM 768 N N . GLY A 1 104 ? 6.640 9.644 8.362 1.00 95.00 104 GLY A N 1
ATOM 769 C CA . GLY A 1 104 ? 6.217 9.634 9.754 1.00 95.00 104 GLY A CA 1
ATOM 770 C C . GLY A 1 104 ? 4.709 9.832 9.883 1.00 95.00 104 GLY A C 1
ATOM 771 O O . GLY A 1 104 ? 4.173 10.801 9.365 1.00 95.00 104 GLY A O 1
ATOM 772 N N . VAL A 1 105 ? 4.044 8.939 10.615 1.00 96.50 105 VAL A N 1
ATOM 773 C CA . VAL A 1 105 ? 2.606 9.001 10.934 1.00 96.50 105 VAL A CA 1
ATOM 774 C C . VAL A 1 105 ? 2.352 8.696 12.414 1.00 96.50 105 VAL A C 1
ATOM 776 O O . VAL A 1 105 ? 3.242 8.196 13.120 1.00 96.50 105 VAL A O 1
ATOM 779 N N . THR A 1 106 ? 1.146 8.984 12.896 1.00 97.00 106 THR A N 1
ATOM 780 C CA . THR A 1 106 ? 0.659 8.579 14.222 1.00 97.00 106 THR A CA 1
ATOM 781 C C . THR A 1 106 ? -0.174 7.294 14.149 1.00 97.00 106 THR A C 1
ATOM 783 O O . THR A 1 106 ? -0.651 6.901 13.085 1.00 97.00 106 THR A O 1
ATOM 786 N N . LEU A 1 107 ? -0.365 6.619 15.290 1.00 96.38 107 LEU A N 1
ATOM 787 C CA . LEU A 1 107 ? -1.286 5.476 15.371 1.00 96.38 107 LEU A CA 1
ATOM 788 C C . LEU A 1 107 ? -2.724 5.902 15.042 1.00 96.38 107 LEU A C 1
ATOM 790 O O . LEU A 1 107 ? -3.423 5.175 14.344 1.00 96.38 107 LEU A O 1
ATOM 794 N N . THR A 1 108 ? -3.134 7.093 15.482 1.00 96.38 108 THR A N 1
ATOM 795 C CA . THR A 1 108 ? -4.448 7.671 15.181 1.00 96.38 108 THR A CA 1
ATOM 796 C C . THR A 1 108 ? -4.662 7.849 13.679 1.00 96.38 108 THR A C 1
ATOM 798 O O . THR A 1 108 ? -5.701 7.427 13.179 1.00 96.38 108 THR A O 1
ATOM 801 N N . ASP A 1 109 ? -3.668 8.380 12.954 1.00 96.81 109 ASP A N 1
ATOM 802 C CA . ASP A 1 109 ? -3.725 8.531 11.490 1.00 96.81 109 ASP A CA 1
ATOM 803 C C . ASP A 1 109 ? -3.980 7.180 10.808 1.00 96.81 109 ASP A C 1
ATOM 805 O O . ASP A 1 109 ? -4.839 7.046 9.938 1.00 96.81 109 ASP A O 1
ATOM 809 N N . MET A 1 110 ? -3.247 6.148 11.233 1.00 97.81 110 MET A N 1
ATOM 810 C CA . MET A 1 110 ? -3.357 4.820 10.640 1.00 97.81 110 MET A CA 1
ATOM 811 C C . MET A 1 110 ? -4.676 4.123 10.995 1.00 97.81 110 MET A C 1
ATOM 813 O O . MET A 1 110 ? -5.277 3.487 10.135 1.00 97.81 110 MET A O 1
ATOM 817 N N . VAL A 1 111 ? -5.166 4.256 12.231 1.00 97.06 111 VAL A N 1
ATOM 818 C CA . VAL A 1 111 ? -6.486 3.728 12.619 1.00 97.06 111 VAL A CA 1
ATOM 819 C C . VAL A 1 111 ? -7.594 4.420 11.827 1.00 97.06 111 VAL A C 1
ATOM 821 O O . VAL A 1 111 ? -8.503 3.750 11.339 1.00 97.06 111 VAL A O 1
ATOM 824 N N . GLN A 1 112 ? -7.504 5.737 11.637 1.00 96.00 112 GLN A N 1
ATOM 825 C CA . GLN A 1 112 ? -8.466 6.492 10.841 1.00 96.00 112 GLN A CA 1
ATOM 826 C C . GLN A 1 112 ? -8.465 6.060 9.368 1.00 96.00 112 GLN A C 1
ATOM 828 O O . GLN A 1 112 ? -9.536 5.868 8.789 1.00 96.00 112 GLN A O 1
ATOM 833 N N . LEU A 1 113 ? -7.287 5.833 8.782 1.00 97.38 113 LEU A N 1
ATOM 834 C CA . LEU A 1 113 ? -7.150 5.297 7.428 1.00 97.38 113 LEU A CA 1
ATOM 835 C C . LEU A 1 113 ? -7.824 3.921 7.283 1.00 97.38 113 LEU A C 1
ATOM 837 O O . LEU A 1 113 ? -8.584 3.701 6.343 1.00 97.38 113 LEU A O 1
ATOM 841 N N . TYR A 1 114 ? -7.594 2.998 8.220 1.00 98.25 114 TYR A N 1
ATOM 842 C CA . TYR A 1 114 ? -8.211 1.666 8.163 1.00 98.25 114 TYR A CA 1
ATOM 843 C C . TYR A 1 114 ? -9.718 1.724 8.427 1.00 98.25 114 TYR A C 1
ATOM 845 O O . TYR A 1 114 ? -10.466 0.965 7.819 1.00 98.25 114 TYR A O 1
ATOM 853 N N . ALA A 1 115 ? -10.186 2.668 9.249 1.00 96.69 115 ALA A N 1
ATOM 854 C CA . ALA A 1 115 ? -11.612 2.945 9.399 1.00 96.69 115 ALA A CA 1
ATOM 855 C C . ALA A 1 115 ? -12.241 3.480 8.106 1.00 96.69 115 ALA A C 1
ATOM 857 O O . ALA A 1 115 ? -13.391 3.158 7.821 1.00 96.69 115 ALA A O 1
ATOM 858 N N . ALA A 1 116 ? -11.500 4.253 7.304 1.00 96.56 116 ALA A N 1
ATOM 859 C CA . ALA A 1 116 ? -11.959 4.679 5.987 1.00 96.56 116 ALA A CA 1
ATOM 860 C C . ALA A 1 116 ? -12.077 3.491 5.021 1.00 96.56 116 ALA A C 1
ATOM 862 O O . ALA A 1 116 ? -13.102 3.360 4.358 1.00 96.56 116 ALA A O 1
ATOM 863 N N . ILE A 1 117 ? -11.082 2.594 4.984 1.00 97.62 117 ILE A N 1
ATOM 864 C CA . ILE A 1 117 ? -11.129 1.364 4.167 1.00 97.62 117 ILE A CA 1
ATOM 865 C C . ILE A 1 117 ? -12.319 0.489 4.585 1.00 97.62 117 ILE A C 1
ATOM 867 O O . ILE A 1 117 ? -13.145 0.139 3.746 1.00 97.62 117 ILE A O 1
ATOM 871 N N . ALA A 1 118 ? -12.467 0.216 5.885 1.00 96.69 118 ALA A N 1
ATOM 872 C CA . ALA A 1 118 ? -13.580 -0.566 6.429 1.00 96.69 118 ALA A CA 1
ATOM 873 C C . ALA A 1 118 ? -14.958 0.059 6.134 1.00 96.69 118 ALA A C 1
ATOM 875 O O . ALA A 1 118 ? -15.962 -0.643 6.055 1.00 96.69 118 ALA A O 1
ATOM 876 N N . ARG A 1 119 ? -15.010 1.384 5.940 1.00 95.19 119 ARG A N 1
ATOM 877 C CA . ARG A 1 119 ? -16.211 2.156 5.591 1.00 95.19 119 ARG A CA 1
ATOM 878 C C . ARG A 1 119 ? -16.265 2.507 4.099 1.00 95.19 119 ARG A C 1
ATOM 880 O O . ARG A 1 119 ? -16.620 3.629 3.735 1.00 95.19 119 ARG A O 1
ATOM 887 N N . GLY A 1 120 ? -15.873 1.582 3.226 1.00 96.19 120 GLY A N 1
ATOM 888 C CA . GLY A 1 120 ? -16.047 1.743 1.777 1.00 96.19 120 GLY A CA 1
ATOM 889 C C . GLY A 1 120 ? -15.325 2.965 1.193 1.00 96.19 120 GLY A C 1
ATOM 890 O O . GLY A 1 120 ? -15.841 3.617 0.283 1.00 96.19 120 GLY A O 1
ATOM 891 N N . GLY A 1 121 ? -14.171 3.326 1.759 1.00 96.75 121 GLY A N 1
ATOM 892 C CA . GLY A 1 121 ? -13.313 4.413 1.285 1.00 96.75 121 GLY A CA 1
ATOM 893 C C . GLY A 1 121 ? -13.664 5.804 1.818 1.00 96.75 121 GLY A C 1
ATOM 894 O O . GLY A 1 121 ? -13.107 6.791 1.334 1.00 96.75 121 GLY A O 1
ATOM 895 N N . VAL A 1 122 ? -14.573 5.914 2.795 1.00 96.75 122 VAL A N 1
ATOM 896 C CA . VAL A 1 122 ? -15.023 7.200 3.352 1.00 96.75 122 VAL A CA 1
ATOM 897 C C . VAL A 1 122 ? -14.423 7.443 4.733 1.00 96.75 122 VAL A C 1
ATOM 899 O O . VAL A 1 122 ? -14.791 6.798 5.722 1.00 96.75 122 VAL A O 1
ATOM 902 N N . VAL A 1 123 ? -13.540 8.436 4.832 1.00 94.44 123 VAL A N 1
ATOM 903 C CA . VAL A 1 123 ? -13.012 8.883 6.119 1.00 94.44 123 VAL A CA 1
ATOM 904 C C . VAL A 1 123 ? -14.053 9.719 6.855 1.00 94.44 123 VAL A C 1
ATOM 906 O O . VAL A 1 123 ? -14.764 10.528 6.263 1.00 94.44 123 VAL A O 1
ATOM 909 N N . ARG A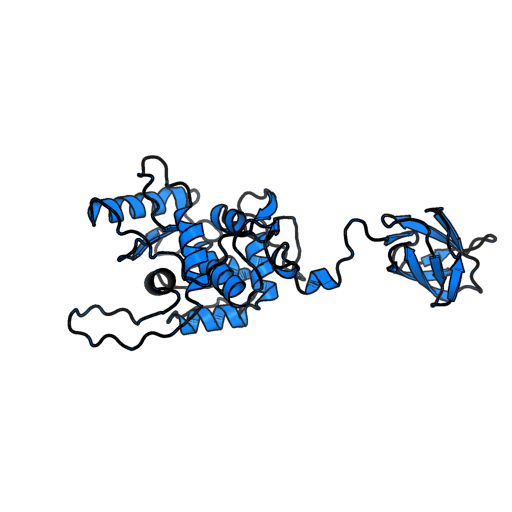 1 124 ? -14.134 9.540 8.174 1.00 91.19 124 ARG A N 1
ATOM 910 C CA . ARG A 1 124 ? -14.797 10.498 9.066 1.00 91.19 124 ARG A CA 1
ATOM 911 C C . ARG A 1 124 ? -13.828 10.897 10.174 1.00 91.19 124 ARG A C 1
ATOM 913 O O . ARG A 1 124 ? -13.080 10.026 10.635 1.00 91.19 124 ARG A O 1
ATOM 920 N N . PRO A 1 125 ? -13.824 12.168 10.605 1.00 87.69 125 PRO A N 1
ATOM 921 C CA . PRO A 1 125 ? -13.082 12.594 11.783 1.00 87.69 125 PRO A CA 1
ATOM 922 C C . PRO A 1 125 ? -13.412 11.720 12.997 1.00 87.69 125 PRO A C 1
ATOM 924 O O . PRO A 1 125 ? -14.577 11.413 13.251 1.00 87.69 125 PRO A O 1
ATOM 927 N N . LEU A 1 126 ? -12.382 11.291 13.728 1.00 88.25 126 LEU A N 1
ATOM 928 C CA . LEU A 1 126 ? -12.571 10.560 14.978 1.00 88.25 126 LEU A CA 1
ATOM 929 C C . LEU A 1 126 ? -13.120 11.511 16.047 1.00 88.25 126 LEU A C 1
ATOM 931 O O . LEU A 1 126 ? -12.622 12.625 16.205 1.00 88.25 126 LEU A O 1
ATOM 935 N N . SER A 1 127 ? -14.114 11.047 16.801 1.00 89.19 127 SER A N 1
ATOM 936 C CA . SER A 1 127 ? -14.662 11.756 17.956 1.00 89.19 127 SER A CA 1
ATOM 937 C C . SER A 1 127 ? -14.497 10.916 19.215 1.00 89.19 127 SER A C 1
ATOM 939 O O . SER A 1 127 ? -14.749 9.713 19.211 1.00 89.19 127 SER A O 1
ATOM 941 N N . TRP A 1 128 ? -14.114 11.579 20.303 1.00 90.19 128 TRP A N 1
ATOM 942 C CA . TRP A 1 128 ? -14.047 11.001 21.649 1.00 90.19 128 TRP A CA 1
ATOM 943 C C . TRP A 1 128 ? -15.350 11.192 22.435 1.00 90.19 128 TRP A C 1
ATOM 945 O O . TRP A 1 128 ? -15.506 10.656 23.527 1.00 90.19 128 TRP A O 1
ATOM 955 N N . ARG A 1 129 ? -16.277 11.983 21.886 1.00 90.94 129 ARG A N 1
ATOM 956 C CA . ARG A 1 129 ? -17.570 12.314 22.477 1.00 90.94 129 ARG A CA 1
ATOM 957 C C . ARG A 1 129 ? -18.674 11.543 21.769 1.00 90.94 129 ARG A C 1
ATOM 959 O O . ARG A 1 129 ? -18.782 11.613 20.545 1.00 90.94 129 ARG A O 1
ATOM 966 N N . GLN A 1 130 ? -19.498 10.849 22.549 1.00 85.94 130 GLN A N 1
ATOM 967 C CA . GLN A 1 130 ? -20.632 10.073 22.041 1.00 85.94 130 GLN A CA 1
ATOM 968 C C . GLN A 1 130 ? -21.739 10.965 21.458 1.00 85.94 130 GLN A C 1
ATOM 970 O O . GLN A 1 130 ? -22.476 10.532 20.581 1.00 85.94 130 GLN A O 1
ATOM 975 N N . ASP A 1 131 ? -21.829 12.208 21.929 1.00 90.00 131 ASP A N 1
ATOM 976 C CA . ASP A 1 131 ? -22.802 13.222 21.523 1.00 90.00 131 ASP A CA 1
ATOM 977 C C . ASP A 1 131 ? -22.264 14.203 20.471 1.00 90.00 131 ASP A C 1
ATOM 979 O O . ASP A 1 131 ? -22.937 15.174 20.133 1.00 90.00 131 ASP A O 1
ATOM 983 N N . ALA A 1 132 ? -21.045 13.991 19.966 1.00 86.50 132 ALA A N 1
ATOM 984 C CA . ALA A 1 132 ? -20.514 14.844 18.915 1.00 86.50 132 ALA A CA 1
ATOM 985 C C . ALA A 1 132 ? -21.321 14.679 17.628 1.00 86.50 132 ALA A C 1
ATOM 987 O O . ALA A 1 132 ? -21.625 13.562 17.201 1.00 86.50 132 ALA A O 1
ATOM 988 N N . GLU A 1 133 ? -21.590 15.802 16.974 1.00 84.12 133 GLU A N 1
ATOM 989 C CA . GLU A 1 133 ? -22.087 15.799 15.610 1.00 84.12 133 GLU A CA 1
ATOM 990 C C . GLU A 1 133 ? -21.078 15.070 14.719 1.00 84.12 133 GLU A C 1
ATOM 992 O O . GLU A 1 133 ? -19.879 15.356 14.751 1.00 84.12 133 GLU A O 1
ATOM 997 N N . VAL A 1 134 ? -21.554 14.074 13.973 1.00 78.12 134 VAL A N 1
ATOM 998 C CA . VAL A 1 134 ? -20.707 13.263 13.100 1.00 78.12 134 VAL A CA 1
ATOM 999 C C . VAL A 1 134 ? -20.581 14.007 11.774 1.00 78.12 134 VAL A C 1
ATOM 1001 O O . VAL A 1 134 ? -21.568 14.048 11.037 1.00 78.12 134 VAL A O 1
ATOM 1004 N N . PRO A 1 135 ? -19.407 14.577 11.438 1.00 80.94 135 PRO A N 1
ATOM 1005 C CA . PRO A 1 135 ? -19.260 15.335 10.205 1.00 80.94 135 PRO A CA 1
ATOM 1006 C C . PRO A 1 135 ? -19.518 14.447 8.990 1.00 80.94 135 PRO A C 1
ATOM 1008 O O . PRO A 1 135 ? -19.288 13.227 9.030 1.00 80.94 135 PRO A O 1
ATOM 1011 N N . GLU A 1 136 ? -19.953 15.069 7.896 1.00 83.25 136 GLU A N 1
ATOM 1012 C CA . GLU A 1 136 ? -20.039 14.380 6.616 1.00 83.25 136 GLU A CA 1
ATOM 1013 C C . GLU A 1 136 ? -18.656 13.833 6.237 1.00 83.25 136 GLU A C 1
ATOM 1015 O O . GLU A 1 136 ? -17.619 14.470 6.441 1.00 83.25 136 GLU A O 1
ATOM 1020 N N . GLY A 1 137 ? -18.635 12.585 5.776 1.00 87.44 137 GLY A N 1
ATOM 1021 C CA . GLY A 1 137 ? -17.387 11.900 5.481 1.00 87.44 137 GLY A CA 1
ATOM 1022 C C . GLY A 1 137 ? -16.792 12.346 4.152 1.00 87.44 137 GLY A C 1
ATOM 1023 O O . GLY A 1 137 ? -17.514 12.644 3.206 1.00 87.44 137 GLY A O 1
ATOM 1024 N N . GLN A 1 138 ? -15.467 12.313 4.053 1.00 91.56 138 GLN A N 1
ATOM 1025 C CA . GLN A 1 138 ? -14.755 12.580 2.809 1.00 91.56 138 GLN A CA 1
ATOM 1026 C C . GLN A 1 138 ? -14.374 11.263 2.131 1.00 91.56 138 GLN A C 1
ATOM 1028 O O . GLN A 1 138 ? -13.820 10.360 2.759 1.00 91.56 138 GLN A O 1
ATOM 1033 N N . ARG A 1 139 ? -14.653 11.138 0.832 1.00 95.12 139 ARG A N 1
ATOM 1034 C CA . ARG A 1 139 ? -14.237 9.969 0.050 1.00 95.12 139 ARG A CA 1
ATOM 1035 C C . ARG A 1 139 ? -12.760 10.079 -0.336 1.00 95.12 139 ARG A C 1
ATOM 1037 O O . ARG A 1 139 ? -12.346 11.074 -0.929 1.00 95.12 139 ARG A O 1
ATOM 1044 N N . VAL A 1 140 ? -11.989 9.044 -0.008 1.00 96.56 140 VAL A N 1
ATOM 1045 C CA . VAL A 1 140 ? -10.567 8.906 -0.365 1.00 96.56 140 VAL A CA 1
ATOM 1046 C C . VAL A 1 140 ? -10.397 7.974 -1.563 1.00 96.56 140 VAL A C 1
ATOM 1048 O O . VAL A 1 140 ? -9.607 8.285 -2.447 1.00 96.56 140 VAL A O 1
ATOM 1051 N N . VAL A 1 141 ? -11.162 6.878 -1.596 1.00 97.06 141 VAL A N 1
ATOM 1052 C CA . VAL A 1 141 ? -11.223 5.893 -2.692 1.00 97.06 141 VAL A CA 1
ATOM 1053 C C . VAL A 1 141 ? -12.669 5.429 -2.913 1.00 97.06 141 VAL A C 1
ATOM 1055 O O . VAL A 1 141 ? -13.540 5.645 -2.056 1.00 97.06 141 VAL A O 1
ATOM 1058 N N . SER A 1 142 ? -12.962 4.805 -4.053 1.00 97.44 142 SER A N 1
ATOM 1059 C CA . SER A 1 142 ? -14.258 4.169 -4.304 1.00 97.44 142 SER A CA 1
ATOM 1060 C C . SER A 1 142 ? -14.558 3.036 -3.324 1.00 97.44 142 SER A C 1
ATOM 1062 O O . SER A 1 142 ? -13.680 2.441 -2.695 1.00 97.44 142 SER A O 1
ATOM 1064 N N . GLU A 1 143 ? -15.848 2.730 -3.210 1.00 97.38 143 GLU A N 1
ATOM 1065 C CA . GLU A 1 143 ? -16.338 1.619 -2.400 1.00 97.38 143 GLU A CA 1
ATOM 1066 C C . GLU A 1 143 ? -15.807 0.268 -2.897 1.00 97.38 143 GLU A C 1
ATOM 1068 O O . GLU A 1 143 ? -15.428 -0.566 -2.080 1.00 97.38 143 GLU A O 1
ATOM 1073 N N . VAL A 1 144 ? -15.707 0.086 -4.221 1.00 97.38 144 VAL A N 1
ATOM 1074 C CA . VAL A 1 144 ? -15.158 -1.128 -4.849 1.00 97.38 144 VAL A CA 1
ATOM 1075 C C . VAL A 1 144 ? -13.701 -1.330 -4.444 1.00 97.38 144 VAL A C 1
ATOM 1077 O O . VAL A 1 144 ? -13.374 -2.377 -3.893 1.00 97.38 144 VAL A O 1
ATOM 1080 N N . ALA A 1 145 ? -12.846 -0.320 -4.627 1.00 98.06 145 ALA A N 1
ATOM 1081 C CA . ALA A 1 145 ? -11.427 -0.423 -4.294 1.00 98.06 145 ALA A CA 1
ATOM 1082 C C . ALA A 1 145 ? -11.190 -0.664 -2.792 1.00 98.06 145 ALA A C 1
ATOM 1084 O O . ALA A 1 145 ? -10.331 -1.460 -2.402 1.00 98.06 145 ALA A O 1
ATOM 1085 N N . ALA A 1 146 ? -11.969 -0.000 -1.931 1.00 98.31 146 ALA A N 1
ATOM 1086 C CA . ALA A 1 146 ? -11.911 -0.218 -0.489 1.00 98.31 146 ALA A CA 1
ATOM 1087 C C . ALA A 1 146 ? -12.330 -1.645 -0.103 1.00 98.31 146 ALA A C 1
ATOM 1089 O O . ALA A 1 146 ? -11.656 -2.282 0.712 1.00 98.31 146 ALA A O 1
ATOM 1090 N N . TRP A 1 147 ? -13.408 -2.154 -0.707 1.00 98.25 147 TRP A N 1
ATOM 1091 C CA . TRP A 1 147 ? -13.888 -3.513 -0.476 1.00 98.25 147 TRP A CA 1
ATOM 1092 C C . TRP A 1 147 ? -12.884 -4.563 -0.963 1.00 98.25 147 TRP A C 1
ATOM 1094 O O . TRP A 1 147 ? -12.565 -5.483 -0.217 1.00 98.25 147 TRP A O 1
ATOM 1104 N N . GLU A 1 148 ? -12.320 -4.401 -2.163 1.00 98.62 148 GLU A N 1
ATOM 1105 C CA . GLU A 1 148 ? -11.312 -5.310 -2.725 1.00 98.62 148 GLU A CA 1
ATOM 1106 C C . GLU A 1 148 ? -10.082 -5.428 -1.820 1.00 98.62 148 GLU A C 1
ATOM 1108 O O . GLU A 1 148 ? -9.610 -6.531 -1.536 1.00 98.62 148 GLU A O 1
ATOM 1113 N N . VAL A 1 149 ? -9.583 -4.301 -1.302 1.00 98.69 149 VAL A N 1
ATOM 1114 C CA . VAL A 1 149 ? -8.492 -4.311 -0.321 1.00 98.69 149 VAL A CA 1
ATOM 1115 C C . VAL A 1 149 ? -8.927 -4.986 0.980 1.00 98.69 149 VAL A C 1
ATOM 1117 O O . VAL A 1 149 ? -8.173 -5.798 1.515 1.00 98.69 149 VAL A O 1
ATOM 1120 N N . GLY A 1 150 ? -10.132 -4.707 1.483 1.00 98.38 150 GLY A N 1
ATOM 1121 C CA . GLY A 1 150 ? -10.676 -5.367 2.673 1.00 98.38 150 GLY A CA 1
ATOM 1122 C C . GLY A 1 150 ? -10.793 -6.889 2.536 1.00 98.38 150 GLY A C 1
ATOM 1123 O O . GLY A 1 150 ? -10.415 -7.612 3.464 1.00 98.38 150 GLY A O 1
ATOM 1124 N N . ASP A 1 151 ? -11.217 -7.380 1.368 1.00 98.25 151 ASP A N 1
ATOM 1125 C CA . ASP A 1 151 ? -11.281 -8.810 1.050 1.00 98.25 151 ASP A CA 1
ATOM 1126 C C . ASP A 1 151 ? -9.885 -9.441 0.994 1.00 98.25 151 ASP A C 1
ATOM 1128 O O . ASP A 1 151 ? -9.655 -10.481 1.620 1.00 98.25 151 ASP A O 1
ATOM 1132 N N . ILE A 1 152 ? -8.924 -8.789 0.324 1.00 98.62 152 ILE A N 1
ATOM 1133 C CA . ILE A 1 152 ? -7.529 -9.253 0.299 1.00 98.62 152 ILE A CA 1
ATOM 1134 C C . ILE A 1 152 ? -6.993 -9.384 1.728 1.00 98.62 152 ILE A C 1
ATOM 1136 O O . ILE A 1 152 ? -6.383 -10.409 2.056 1.00 98.62 152 ILE A O 1
ATOM 1140 N N . LEU A 1 153 ? -7.241 -8.375 2.574 1.00 98.56 153 LEU A N 1
ATOM 1141 C CA . LEU A 1 153 ? -6.768 -8.338 3.956 1.00 98.56 153 LEU A CA 1
ATOM 1142 C C . LEU A 1 153 ? -7.428 -9.397 4.851 1.00 98.56 153 LEU A C 1
ATOM 1144 O O . LEU A 1 153 ? -6.772 -9.938 5.738 1.00 98.56 153 LEU A O 1
ATOM 1148 N N . ALA A 1 154 ? -8.701 -9.726 4.622 1.00 97.44 154 ALA A N 1
ATOM 1149 C CA . ALA A 1 154 ? -9.388 -10.818 5.322 1.00 97.44 154 ALA A CA 1
ATOM 1150 C C . ALA A 1 154 ? -8.945 -12.216 4.873 1.00 97.44 154 ALA A C 1
ATOM 1152 O O . ALA A 1 154 ? -9.291 -13.204 5.523 1.00 97.44 154 ALA A O 1
ATOM 1153 N N . GLY A 1 155 ? -8.209 -12.307 3.763 1.00 96.19 155 GLY A N 1
ATOM 1154 C CA . GLY A 1 155 ? -7.601 -13.541 3.276 1.00 96.19 155 GLY A CA 1
ATOM 1155 C C . GLY A 1 155 ? -6.236 -13.866 3.892 1.00 96.19 155 GLY A C 1
ATOM 1156 O O . GLY A 1 155 ? -5.684 -14.916 3.570 1.00 96.19 155 GLY A O 1
ATOM 1157 N N . LEU A 1 156 ? -5.665 -13.000 4.743 1.00 96.06 156 LEU A N 1
ATOM 1158 C CA . LEU A 1 156 ? -4.393 -13.298 5.412 1.00 96.06 156 LEU A CA 1
ATOM 1159 C C . LEU A 1 156 ? -4.566 -14.421 6.445 1.00 96.06 156 LEU A C 1
ATOM 1161 O O . LEU A 1 156 ? -5.520 -14.432 7.223 1.00 96.06 156 LEU A O 1
ATOM 1165 N N . ALA A 1 157 ? -3.598 -15.338 6.488 1.00 94.75 157 ALA A N 1
ATOM 1166 C CA . ALA A 1 157 ? -3.542 -16.371 7.516 1.00 94.75 157 ALA A CA 1
ATOM 1167 C C . ALA A 1 157 ? -3.272 -15.733 8.890 1.00 94.75 157 ALA A C 1
ATOM 1169 O O . ALA A 1 157 ? -2.277 -15.020 9.006 1.00 94.75 157 ALA A O 1
ATOM 1170 N N . PRO A 1 158 ? -4.099 -15.994 9.920 1.00 94.50 158 PRO A N 1
ATOM 1171 C CA . PRO A 1 158 ? -3.938 -15.389 11.240 1.00 94.50 158 PRO A CA 1
ATOM 1172 C C . PRO A 1 158 ? -2.615 -15.816 11.905 1.00 94.50 158 PRO A C 1
ATOM 1174 O O . PRO A 1 158 ? -2.035 -16.840 11.531 1.00 94.50 158 PRO A O 1
ATOM 1177 N N . PRO A 1 159 ? -2.127 -15.070 12.917 1.00 94.06 159 PRO A N 1
ATOM 1178 C CA . PRO A 1 159 ? -0.942 -15.475 13.664 1.00 94.06 159 PRO A CA 1
ATOM 1179 C C . PRO A 1 159 ? -1.158 -16.840 14.347 1.00 94.06 159 PRO A C 1
ATOM 1181 O O . PRO A 1 159 ? -2.297 -17.187 14.679 1.00 94.06 159 PRO A O 1
ATOM 1184 N N . PRO A 1 160 ? -0.088 -17.619 14.595 1.00 92.38 160 PRO A N 1
ATOM 1185 C CA . PRO A 1 160 ? -0.202 -18.927 15.235 1.00 92.38 160 PRO A CA 1
ATOM 1186 C C . PRO A 1 160 ? -1.019 -18.878 16.534 1.00 92.38 160 PRO A C 1
ATOM 1188 O O . PRO A 1 160 ? -0.778 -18.045 17.406 1.00 92.38 160 PRO A O 1
ATOM 1191 N N . GLY A 1 161 ? -1.999 -19.777 16.656 1.00 90.88 161 GLY A N 1
ATOM 1192 C CA . GLY A 1 161 ? -2.887 -19.864 17.822 1.00 90.88 161 GLY A CA 1
ATOM 1193 C C . GLY A 1 161 ? -4.075 -18.894 17.822 1.00 90.88 161 GLY A C 1
ATOM 1194 O O . GLY A 1 161 ? -4.928 -18.999 18.702 1.00 90.88 161 GLY A O 1
ATOM 1195 N N . ALA A 1 162 ? 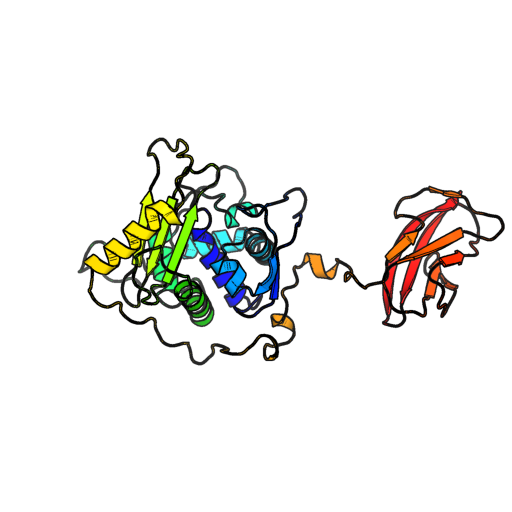-4.180 -17.982 16.852 1.00 91.81 162 ALA A N 1
ATOM 1196 C CA . ALA A 1 162 ? -5.355 -17.129 16.696 1.00 91.81 162 ALA A CA 1
ATOM 1197 C C . ALA A 1 162 ? -6.456 -17.805 15.851 1.00 91.81 162 ALA A C 1
ATOM 1199 O O . ALA A 1 162 ? -6.162 -18.634 14.985 1.00 91.81 162 ALA A O 1
ATOM 1200 N N . PRO A 1 163 ? -7.740 -17.468 16.085 1.00 88.50 163 PRO A N 1
ATOM 1201 C CA . PRO A 1 163 ? -8.846 -18.046 15.331 1.00 88.50 163 PRO A CA 1
ATOM 1202 C C . PRO A 1 163 ? -8.815 -17.615 13.859 1.00 88.50 163 PRO A C 1
ATOM 1204 O O . PRO A 1 163 ? -8.602 -16.446 13.543 1.00 88.50 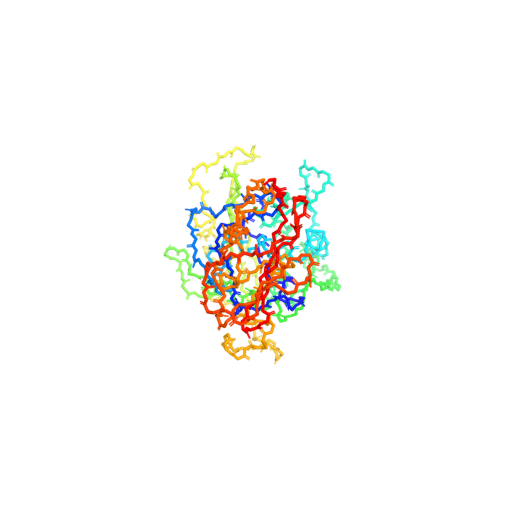163 PRO A O 1
ATOM 1207 N N . SER A 1 164 ? -9.119 -18.551 12.957 1.00 89.38 164 SER A N 1
ATOM 1208 C CA . SER A 1 164 ? -9.390 -18.238 11.550 1.00 89.38 164 SER A CA 1
ATOM 1209 C C . SER A 1 164 ? -10.825 -17.728 11.407 1.00 89.38 164 SER A C 1
ATOM 1211 O O . SER A 1 164 ? -11.766 -18.502 11.244 1.00 89.38 164 SER A O 1
ATOM 1213 N N . ASN A 1 165 ? -11.003 -16.415 11.558 1.00 89.19 165 ASN A N 1
ATOM 1214 C CA . ASN A 1 165 ? -12.312 -15.754 11.623 1.00 89.19 165 ASN A CA 1
ATOM 1215 C C . ASN A 1 165 ? -12.493 -14.638 10.578 1.00 89.19 165 ASN A C 1
ATOM 1217 O O . ASN A 1 165 ? -13.402 -13.822 10.714 1.00 89.19 165 ASN A O 1
ATOM 1221 N N . ARG A 1 166 ? -11.644 -14.609 9.537 1.00 93.00 166 ARG A N 1
ATOM 1222 C CA . ARG A 1 166 ? -11.642 -13.594 8.464 1.00 93.00 166 ARG A CA 1
ATOM 1223 C C . ARG A 1 166 ? -11.526 -12.141 8.958 1.00 93.00 166 ARG A C 1
ATOM 1225 O O . ARG A 1 166 ? -12.013 -11.228 8.291 1.00 93.00 166 ARG A O 1
ATOM 1232 N N . LEU A 1 167 ? -10.872 -11.903 10.099 1.00 96.81 167 LEU A N 1
ATOM 1233 C CA . LEU A 1 167 ? -10.466 -10.550 10.483 1.00 96.81 167 LEU A CA 1
ATOM 1234 C C . LEU A 1 167 ? -9.586 -9.957 9.374 1.00 96.81 167 LEU A C 1
ATOM 1236 O O . LEU A 1 167 ? -8.552 -10.539 9.049 1.00 96.81 167 LEU A O 1
ATOM 1240 N N . ALA A 1 168 ? -9.956 -8.804 8.809 1.00 98.25 168 ALA A N 1
ATOM 1241 C CA . ALA A 1 168 ? -9.055 -8.104 7.900 1.00 98.25 168 ALA A CA 1
ATOM 1242 C C . ALA A 1 168 ? -7.963 -7.429 8.707 1.00 98.25 168 ALA A C 1
ATOM 1244 O O . ALA A 1 168 ? -8.251 -6.654 9.617 1.00 98.25 168 ALA A O 1
ATOM 1245 N N . TYR A 1 169 ? -6.704 -7.698 8.378 1.00 98.50 169 TYR A N 1
ATOM 1246 C CA . TYR A 1 169 ? -5.603 -7.050 9.068 1.00 98.50 169 TYR A CA 1
ATOM 1247 C C . TYR A 1 169 ? -4.352 -6.946 8.208 1.00 98.50 169 TYR A C 1
ATOM 1249 O O . TYR A 1 169 ? -4.156 -7.674 7.236 1.00 98.50 169 TYR A O 1
ATOM 1257 N N . LYS A 1 170 ? -3.474 -6.026 8.600 1.00 98.56 170 LYS A N 1
ATOM 1258 C CA . LYS A 1 170 ? -2.158 -5.855 8.004 1.00 98.56 170 LYS A CA 1
ATOM 1259 C C . LYS A 1 170 ? -1.116 -5.635 9.085 1.00 98.56 170 LYS A C 1
ATOM 1261 O O . LYS A 1 170 ? -1.299 -4.852 10.016 1.00 98.56 170 LYS A O 1
ATOM 1266 N N . THR A 1 171 ? 0.019 -6.295 8.912 1.00 97.81 171 THR A N 1
ATOM 1267 C CA . THR A 1 171 ? 1.218 -6.089 9.722 1.00 97.81 171 THR A CA 1
ATOM 1268 C C . THR A 1 171 ? 2.194 -5.148 9.028 1.00 97.81 171 THR A C 1
ATOM 1270 O O . THR A 1 171 ? 2.228 -5.039 7.794 1.00 97.81 171 THR A O 1
ATOM 1273 N N . GLY A 1 172 ? 3.021 -4.477 9.820 1.00 95.88 172 GLY A N 1
ATOM 1274 C CA . GLY A 1 172 ? 4.128 -3.681 9.315 1.00 95.88 172 GLY A CA 1
ATOM 1275 C C . GLY A 1 172 ? 5.309 -3.706 10.262 1.00 95.88 172 GLY A C 1
ATOM 1276 O O . GLY A 1 172 ? 5.147 -3.690 11.477 1.00 95.88 172 GLY A O 1
ATOM 1277 N N . THR A 1 173 ? 6.498 -3.718 9.676 1.00 93.75 173 THR A N 1
ATOM 1278 C CA . THR A 1 173 ? 7.761 -3.537 10.385 1.00 93.75 173 THR A CA 1
ATOM 1279 C C . THR A 1 173 ? 8.506 -2.417 9.676 1.00 93.75 173 THR A C 1
ATOM 1281 O O . THR A 1 173 ? 8.604 -2.442 8.445 1.00 93.75 173 THR A O 1
ATOM 1284 N N . SER A 1 174 ? 8.971 -1.408 10.413 1.00 90.69 174 SER A N 1
ATOM 1285 C CA . SER A 1 174 ? 9.755 -0.321 9.820 1.00 90.69 174 SER A CA 1
ATOM 1286 C C . SER A 1 174 ? 11.209 -0.730 9.574 1.00 90.69 174 SER A C 1
ATOM 1288 O O . SER A 1 174 ? 11.712 -1.712 10.130 1.00 90.69 174 SER A O 1
ATOM 1290 N N . TYR A 1 175 ? 11.899 0.031 8.721 1.00 84.38 175 TYR A N 1
ATOM 1291 C CA . TYR A 1 175 ? 13.318 -0.188 8.450 1.00 84.38 175 TYR A CA 1
ATOM 1292 C C . TYR A 1 175 ? 14.145 -0.146 9.745 1.00 84.38 175 TYR A C 1
ATOM 1294 O O . TYR A 1 175 ? 13.970 0.732 10.593 1.00 84.38 175 TYR A O 1
ATOM 1302 N N . GLY A 1 176 ? 15.064 -1.102 9.892 1.00 83.62 176 GLY A N 1
ATOM 1303 C CA . GLY A 1 176 ? 15.887 -1.233 11.093 1.00 83.62 176 GLY A CA 1
ATOM 1304 C C . GLY A 1 176 ? 15.122 -1.699 12.338 1.00 83.62 176 GLY A C 1
ATOM 1305 O O . GLY A 1 176 ? 15.608 -1.461 13.436 1.00 83.62 176 GLY A O 1
ATOM 1306 N N . HIS A 1 177 ? 13.952 -2.336 12.188 1.00 88.50 177 HIS A N 1
ATOM 1307 C CA . HIS A 1 177 ? 13.180 -2.955 13.281 1.00 88.50 177 HIS A CA 1
ATOM 1308 C C . HIS A 1 177 ? 12.841 -1.989 14.430 1.00 88.50 177 HIS A C 1
ATOM 1310 O O . HIS A 1 177 ? 12.970 -2.329 15.604 1.00 88.50 177 HIS A O 1
ATOM 1316 N N . ARG A 1 178 ? 12.462 -0.745 14.110 1.00 93.00 178 ARG A N 1
ATOM 1317 C CA . ARG A 1 178 ? 12.148 0.281 15.127 1.00 93.00 178 ARG A CA 1
ATOM 1318 C C . ARG A 1 178 ? 10.680 0.280 15.539 1.00 93.00 178 ARG A C 1
ATOM 1320 O O . ARG A 1 178 ? 10.363 0.607 16.679 1.00 93.00 178 ARG A O 1
ATOM 1327 N N . ASP A 1 179 ? 9.801 -0.079 14.608 1.00 95.25 179 ASP A N 1
ATOM 1328 C CA . ASP A 1 179 ? 8.355 -0.074 14.781 1.00 95.25 179 ASP A CA 1
ATOM 1329 C C . ASP A 1 179 ? 7.767 -1.412 14.333 1.00 95.25 179 ASP A C 1
ATOM 1331 O O . ASP A 1 179 ? 8.026 -1.858 13.213 1.00 95.25 179 ASP A O 1
ATOM 1335 N N . ALA A 1 180 ? 6.931 -2.001 15.183 1.00 96.69 180 ALA A N 1
ATOM 1336 C CA . ALA A 1 180 ? 6.123 -3.176 14.899 1.00 96.69 180 ALA A CA 1
ATOM 1337 C C . ALA A 1 180 ? 4.639 -2.793 14.988 1.00 96.69 180 ALA A C 1
ATOM 1339 O O . ALA A 1 180 ? 4.159 -2.332 16.022 1.00 96.69 180 ALA A O 1
ATOM 1340 N N . TRP A 1 181 ? 3.915 -2.978 13.889 1.00 97.69 181 TRP A N 1
ATOM 1341 C CA . TRP A 1 181 ? 2.514 -2.601 13.738 1.00 97.69 181 TRP A CA 1
ATOM 1342 C C . TRP A 1 181 ? 1.643 -3.805 13.408 1.00 97.69 181 TRP A C 1
ATOM 1344 O O . TRP A 1 181 ? 2.036 -4.668 12.616 1.00 97.69 181 TRP A O 1
ATOM 1354 N N . ALA A 1 182 ? 0.417 -3.781 13.917 1.00 98.44 182 ALA A N 1
ATOM 1355 C CA . ALA A 1 182 ? -0.692 -4.565 13.399 1.00 98.44 182 ALA A CA 1
ATOM 1356 C C . ALA A 1 182 ? -1.969 -3.729 13.476 1.00 98.44 182 ALA A C 1
ATOM 1358 O O . ALA A 1 182 ? -2.287 -3.176 14.525 1.00 98.44 182 ALA A O 1
ATOM 1359 N N . ILE A 1 183 ? -2.690 -3.615 12.366 1.00 98.75 183 ILE A N 1
ATOM 1360 C CA . ILE A 1 183 ? -3.955 -2.879 12.303 1.00 98.75 183 ILE A CA 1
ATOM 1361 C C . ILE A 1 183 ? -4.966 -3.771 11.612 1.00 98.75 183 ILE A C 1
ATOM 1363 O O . ILE A 1 183 ? -4.660 -4.345 10.566 1.00 98.75 183 ILE A O 1
ATOM 1367 N N . GLY A 1 184 ? -6.148 -3.905 12.199 1.00 98.19 184 GLY A N 1
ATOM 1368 C CA . GLY A 1 184 ? -7.202 -4.734 11.644 1.00 98.19 184 GLY A CA 1
ATOM 1369 C C . GLY A 1 184 ? -8.591 -4.236 11.982 1.00 98.19 184 GLY A C 1
ATOM 1370 O O . GLY A 1 184 ? -8.771 -3.394 12.863 1.00 98.19 184 GLY A O 1
ATOM 1371 N N . PHE A 1 185 ? -9.562 -4.750 11.243 1.00 98.38 185 PHE A N 1
ATOM 1372 C CA . PHE A 1 185 ? -10.953 -4.359 11.342 1.00 98.38 185 PHE A CA 1
ATOM 1373 C C . PHE A 1 185 ? -11.903 -5.523 11.070 1.00 98.38 185 PHE A C 1
ATOM 1375 O O . PHE A 1 185 ? -11.603 -6.436 10.294 1.00 98.38 185 PHE A O 1
ATOM 1382 N N . ASP A 1 186 ? -13.064 -5.455 11.714 1.00 97.00 186 ASP A N 1
ATOM 1383 C CA . ASP A 1 186 ? -14.257 -6.220 11.360 1.00 97.00 186 ASP A CA 1
ATOM 1384 C C . ASP A 1 186 ? -15.317 -5.276 10.756 1.00 97.00 186 ASP A C 1
ATOM 1386 O O . ASP A 1 186 ? -15.008 -4.134 10.406 1.00 97.00 186 ASP A O 1
ATOM 1390 N N . GLY A 1 187 ? -16.565 -5.728 10.607 1.00 94.75 187 GLY A N 1
ATOM 1391 C CA . GLY A 1 187 ? -17.642 -4.905 10.042 1.00 94.75 187 GLY A CA 1
ATOM 1392 C C . GLY A 1 187 ? -18.028 -3.657 10.852 1.00 94.75 187 GLY A C 1
ATOM 1393 O O . GLY A 1 187 ? -18.826 -2.855 10.372 1.00 94.75 187 GLY A O 1
ATOM 1394 N N . SER A 1 188 ? -17.505 -3.469 12.070 1.00 95.00 188 SER A N 1
ATOM 1395 C CA . SER A 1 188 ? -17.933 -2.380 12.964 1.00 95.00 188 SER A CA 1
ATOM 1396 C C . SER A 1 188 ? -16.820 -1.729 13.790 1.00 95.00 188 SER A C 1
ATOM 1398 O O . SER A 1 188 ? -17.024 -0.632 14.310 1.00 95.00 188 SER A O 1
ATOM 1400 N N . HIS A 1 189 ? -15.649 -2.354 13.918 1.00 97.12 189 HIS A N 1
ATOM 1401 C CA . HIS A 1 189 ? -14.546 -1.881 14.752 1.00 97.12 189 HIS A CA 1
ATOM 1402 C C . HIS A 1 189 ? -13.220 -1.939 14.007 1.00 97.12 189 HIS A C 1
ATOM 1404 O O . HIS A 1 189 ? -12.967 -2.835 13.207 1.00 97.12 189 HIS A O 1
ATOM 1410 N N . VAL A 1 190 ? -12.335 -1.009 14.359 1.00 97.94 190 VAL A N 1
ATOM 1411 C CA . VAL A 1 190 ? -10.933 -0.997 13.940 1.00 97.94 190 VAL A CA 1
ATOM 1412 C C . VAL A 1 190 ? -10.067 -0.962 15.188 1.00 97.94 190 VAL A C 1
ATOM 1414 O O . VAL A 1 190 ? -10.303 -0.152 16.083 1.00 97.94 190 VAL A O 1
ATOM 1417 N N . ILE A 1 191 ? -9.056 -1.823 15.243 1.00 98.50 191 ILE A N 1
ATOM 1418 C CA . ILE A 1 191 ? -8.051 -1.831 16.305 1.00 98.50 191 ILE A CA 1
ATOM 1419 C C . ILE A 1 191 ? -6.677 -1.681 15.657 1.00 98.50 191 ILE A C 1
ATOM 1421 O O . ILE A 1 191 ? -6.351 -2.363 14.686 1.00 98.50 191 ILE A O 1
ATOM 1425 N N . GLY A 1 192 ? -5.863 -0.781 16.203 1.00 98.25 192 GLY A N 1
ATOM 1426 C CA . GLY A 1 192 ? -4.464 -0.618 15.831 1.00 98.25 192 GLY A CA 1
ATOM 1427 C C . GLY A 1 192 ? -3.554 -0.846 17.031 1.00 98.25 192 GLY A C 1
ATOM 1428 O O . GLY A 1 192 ? -3.789 -0.305 18.109 1.00 98.25 192 GLY A O 1
ATOM 1429 N N . VAL A 1 193 ? -2.504 -1.634 16.828 1.00 98.38 193 VAL A N 1
ATOM 1430 C CA . VAL A 1 193 ? -1.463 -1.941 17.807 1.00 98.38 193 VAL A CA 1
ATOM 1431 C C . VAL A 1 193 ? -0.130 -1.460 17.252 1.00 98.38 193 VAL A C 1
ATOM 1433 O O . VAL A 1 193 ? 0.250 -1.802 16.129 1.00 98.38 193 VAL A O 1
ATOM 1436 N N . TRP A 1 194 ? 0.590 -0.687 18.058 1.00 97.50 194 TRP A N 1
ATOM 1437 C CA . TRP A 1 194 ? 1.977 -0.315 17.808 1.00 97.50 194 TRP A CA 1
ATOM 1438 C C . TRP A 1 194 ? 2.840 -0.755 18.981 1.00 97.50 194 TRP A C 1
ATOM 1440 O O . TRP A 1 194 ? 2.478 -0.553 20.140 1.00 97.50 194 TRP A O 1
ATOM 1450 N N . MET A 1 195 ? 3.997 -1.324 18.665 1.00 95.75 195 MET A N 1
ATOM 1451 C CA . MET A 1 195 ? 5.027 -1.686 19.624 1.00 95.75 195 MET A CA 1
ATOM 1452 C C . MET A 1 195 ? 6.378 -1.191 19.114 1.00 95.75 195 MET A C 1
ATOM 1454 O O . MET A 1 195 ? 6.718 -1.339 17.941 1.00 95.75 195 MET A O 1
ATOM 1458 N N . GLY A 1 196 ? 7.158 -0.599 20.006 1.00 94.38 196 GLY A N 1
ATOM 1459 C CA . GLY A 1 196 ? 8.467 -0.046 19.696 1.00 94.38 196 GLY A CA 1
ATOM 1460 C C . GLY A 1 196 ? 9.002 0.738 20.883 1.00 94.38 196 GLY A C 1
ATOM 1461 O O . GLY A 1 196 ? 8.308 0.941 21.883 1.00 94.38 196 GLY A O 1
ATOM 1462 N N . ARG A 1 197 ? 10.251 1.187 20.791 1.00 93.88 197 ARG A N 1
ATOM 1463 C CA . ARG A 1 197 ? 10.851 1.997 21.853 1.00 93.88 197 ARG A CA 1
ATOM 1464 C C . ARG A 1 197 ? 10.490 3.468 21.678 1.00 93.88 197 ARG A C 1
ATOM 1466 O O . ARG A 1 197 ? 10.532 4.011 20.574 1.00 93.88 197 ARG A O 1
ATOM 1473 N N . ALA A 1 198 ? 10.151 4.132 22.783 1.00 91.62 198 ALA A N 1
ATOM 1474 C CA . ALA A 1 198 ? 9.785 5.548 22.778 1.00 91.62 198 ALA A CA 1
ATOM 1475 C C . ALA A 1 198 ? 10.927 6.449 22.267 1.00 91.62 198 ALA A C 1
ATOM 1477 O O . ALA A 1 198 ? 10.674 7.415 21.552 1.00 91.62 198 ALA A O 1
ATOM 1478 N N . ASP A 1 199 ? 12.179 6.079 22.531 1.00 91.88 199 ASP A N 1
ATOM 1479 C CA . ASP A 1 199 ? 13.379 6.751 22.011 1.00 91.88 199 ASP A CA 1
ATOM 1480 C C . ASP A 1 199 ? 13.670 6.441 20.524 1.00 91.88 199 ASP A C 1
ATOM 1482 O O . ASP A 1 199 ? 14.596 6.990 19.935 1.00 91.88 199 ASP A O 1
ATOM 1486 N N . GLY A 1 200 ? 12.878 5.563 19.895 1.00 88.69 200 GLY A N 1
ATOM 1487 C CA . GLY A 1 200 ? 13.035 5.149 18.503 1.00 88.69 200 GLY A CA 1
ATOM 1488 C C . GLY A 1 200 ? 14.228 4.238 18.232 1.00 88.69 200 GLY A C 1
ATOM 1489 O O . GLY A 1 200 ? 14.514 3.985 17.062 1.00 88.69 200 GLY A O 1
ATOM 1490 N N . THR A 1 201 ? 14.935 3.753 19.252 1.00 93.12 201 THR A N 1
ATOM 1491 C CA . THR A 1 201 ? 16.044 2.807 19.062 1.00 93.12 201 THR A CA 1
ATOM 1492 C C . THR A 1 201 ? 15.544 1.459 18.512 1.00 93.12 201 THR A C 1
ATOM 1494 O O . THR A 1 201 ? 14.414 1.055 18.807 1.00 93.12 201 THR A O 1
ATOM 1497 N N . PRO A 1 202 ? 16.346 0.769 17.675 1.00 92.75 202 PRO A N 1
ATOM 1498 C CA . PRO A 1 202 ? 15.975 -0.523 17.102 1.00 92.75 202 PRO A CA 1
ATOM 1499 C C . PRO A 1 202 ? 15.646 -1.569 18.162 1.00 92.75 202 PRO A C 1
ATOM 1501 O O . PRO A 1 202 ? 16.308 -1.642 19.198 1.00 92.75 202 PRO A O 1
ATOM 1504 N N . VAL A 1 203 ? 14.693 -2.441 17.847 1.00 91.38 203 VAL A N 1
ATOM 1505 C CA . VAL A 1 203 ? 14.411 -3.671 18.589 1.00 91.38 203 VAL A CA 1
ATOM 1506 C C . VAL A 1 203 ? 14.611 -4.849 17.630 1.00 91.38 203 VAL A C 1
ATOM 1508 O O . VAL A 1 203 ? 13.652 -5.322 17.017 1.00 91.38 203 VAL A O 1
ATOM 1511 N N . PRO A 1 204 ? 15.863 -5.304 17.421 1.00 88.25 204 PRO A N 1
ATOM 1512 C CA . PRO A 1 204 ? 16.141 -6.433 16.539 1.00 88.25 204 PRO A CA 1
ATOM 1513 C C . PRO A 1 204 ? 15.302 -7.659 16.915 1.00 88.25 204 PRO A C 1
ATOM 1515 O O . PRO A 1 204 ? 15.160 -7.983 18.091 1.00 88.25 204 PRO A O 1
ATOM 1518 N N . GLY A 1 205 ? 14.735 -8.327 15.911 1.00 83.38 205 GLY A N 1
ATOM 1519 C CA . GLY A 1 205 ? 13.853 -9.481 16.110 1.00 83.38 205 GLY A CA 1
ATOM 1520 C C . GLY A 1 205 ? 12.395 -9.139 16.438 1.00 83.38 205 GLY A C 1
ATOM 1521 O O . GLY A 1 205 ? 11.565 -10.040 16.439 1.00 83.38 205 GLY A O 1
ATOM 1522 N N . ALA A 1 206 ? 12.041 -7.868 16.660 1.00 86.06 206 ALA A N 1
ATOM 1523 C CA . ALA A 1 206 ? 10.642 -7.469 16.800 1.00 86.06 206 ALA A CA 1
ATOM 1524 C C . ALA A 1 206 ? 10.008 -7.219 15.424 1.00 86.06 206 ALA A C 1
ATOM 1526 O O . ALA A 1 206 ? 10.297 -6.226 14.748 1.00 86.06 206 ALA A O 1
ATOM 1527 N N . PHE A 1 207 ? 9.109 -8.113 15.024 1.00 90.44 207 PHE A N 1
ATOM 1528 C CA . PHE A 1 207 ? 8.319 -7.990 13.803 1.00 90.44 207 PHE A CA 1
ATOM 1529 C C . PHE A 1 207 ? 6.852 -7.745 14.123 1.00 90.44 207 PHE A C 1
ATOM 1531 O O . PHE A 1 207 ? 6.305 -8.348 15.044 1.00 90.44 207 PHE A O 1
ATOM 1538 N N . GLY A 1 208 ? 6.173 -6.922 13.316 1.00 89.38 208 GLY A N 1
ATOM 1539 C CA . GLY A 1 208 ? 4.733 -6.682 13.472 1.00 89.38 208 GLY A CA 1
ATOM 1540 C C . GLY A 1 208 ? 3.903 -7.970 13.515 1.00 89.38 208 GLY A C 1
ATOM 1541 O O . GLY A 1 208 ? 2.951 -8.057 14.286 1.00 89.38 208 GLY A O 1
ATOM 1542 N N . ALA A 1 209 ? 4.299 -8.987 12.742 1.00 91.75 209 ALA A N 1
ATOM 1543 C CA . ALA A 1 209 ? 3.649 -10.296 12.731 1.00 91.75 209 ALA A CA 1
ATOM 1544 C C . ALA A 1 209 ? 3.817 -11.086 14.039 1.00 91.75 209 ALA A C 1
ATOM 1546 O O . ALA A 1 209 ? 2.882 -11.772 14.439 1.00 91.75 209 ALA A O 1
ATOM 1547 N N . ASP A 1 210 ? 4.953 -10.940 14.721 1.00 92.62 210 ASP A N 1
ATOM 1548 C CA . ASP A 1 210 ? 5.292 -11.757 15.890 1.00 92.62 210 ASP A CA 1
ATOM 1549 C C . ASP A 1 210 ? 4.857 -11.108 17.205 1.00 92.62 210 ASP A C 1
ATOM 1551 O O . ASP A 1 210 ? 4.488 -11.809 18.143 1.00 92.62 210 ASP A O 1
ATOM 1555 N N . VAL A 1 211 ? 4.881 -9.771 17.288 1.00 94.56 211 VAL A N 1
ATOM 1556 C CA . VAL A 1 211 ? 4.586 -9.059 18.547 1.00 94.56 211 VAL A CA 1
ATOM 1557 C C . VAL A 1 211 ? 3.270 -8.288 18.517 1.00 94.56 211 VAL A C 1
ATOM 1559 O O . VAL A 1 211 ? 2.506 -8.351 19.476 1.00 94.56 211 VAL A O 1
ATOM 1562 N N . ALA A 1 212 ? 2.951 -7.597 17.418 1.00 96.94 212 ALA A N 1
ATOM 1563 C CA . ALA A 1 212 ? 1.774 -6.727 17.367 1.00 96.94 212 ALA A CA 1
ATOM 1564 C C . ALA A 1 212 ? 0.505 -7.483 16.940 1.00 96.94 212 ALA A C 1
ATOM 1566 O O . ALA A 1 212 ? -0.570 -7.247 17.495 1.00 96.94 212 ALA A O 1
ATOM 1567 N N . ALA A 1 213 ? 0.609 -8.409 15.980 1.00 97.44 213 ALA A N 1
ATOM 1568 C CA . ALA A 1 213 ? -0.545 -9.161 15.489 1.00 97.44 213 ALA A CA 1
ATOM 1569 C C . ALA A 1 213 ? -1.195 -10.048 16.568 1.00 97.44 213 ALA A C 1
ATOM 1571 O O . ALA A 1 213 ? -2.417 -9.995 16.689 1.00 97.44 213 ALA A O 1
ATOM 1572 N N . PRO A 1 214 ? -0.460 -10.795 17.416 1.00 96.62 214 PRO A N 1
ATOM 1573 C CA . PRO A 1 214 ? -1.099 -11.564 18.485 1.00 96.62 214 PRO A CA 1
ATOM 1574 C C . PRO A 1 214 ? -1.916 -10.686 19.442 1.00 96.62 214 PRO A C 1
ATOM 1576 O O . PRO A 1 214 ? -3.041 -11.040 19.794 1.00 96.62 214 PRO A O 1
ATOM 1579 N N . VAL A 1 215 ? -1.400 -9.503 19.798 1.00 97.44 215 VAL A N 1
ATOM 1580 C CA . VAL A 1 215 ? -2.107 -8.529 20.648 1.00 97.44 215 VAL A CA 1
ATOM 1581 C C . VAL A 1 215 ? -3.367 -8.002 19.958 1.00 97.44 215 VAL A C 1
ATOM 1583 O O . VAL A 1 215 ? -4.411 -7.892 20.597 1.00 97.44 215 VAL A O 1
ATOM 1586 N N . LEU A 1 216 ? -3.308 -7.736 18.648 1.00 98.00 216 LEU A N 1
ATOM 1587 C CA . LEU A 1 216 ? -4.472 -7.329 17.855 1.00 98.00 216 LEU A CA 1
ATOM 1588 C C . LEU A 1 216 ? -5.599 -8.374 17.932 1.00 98.00 216 LEU A C 1
ATOM 1590 O O . LEU A 1 216 ? -6.744 -8.030 18.225 1.00 98.00 216 LEU A O 1
ATOM 1594 N N . PHE A 1 217 ? -5.279 -9.651 17.710 1.00 97.12 217 PHE A N 1
ATOM 1595 C CA . PHE A 1 217 ? -6.269 -10.734 17.760 1.00 97.12 217 PHE A CA 1
ATOM 1596 C C . PHE A 1 217 ? -6.816 -10.954 19.178 1.00 97.12 217 PHE A C 1
ATOM 1598 O O . PHE A 1 217 ? -8.018 -11.163 19.346 1.00 97.12 217 PHE A O 1
ATOM 1605 N N . GLN A 1 218 ? -5.973 -10.846 20.210 1.00 95.88 218 GLN A N 1
ATOM 1606 C CA . GLN A 1 218 ? -6.423 -10.884 21.607 1.00 95.88 218 GLN A CA 1
ATOM 1607 C C . GLN A 1 218 ? -7.388 -9.734 21.929 1.00 95.88 218 GLN A C 1
ATOM 1609 O O . GLN A 1 218 ? -8.395 -9.956 22.602 1.00 95.88 218 GLN A O 1
ATOM 1614 N N . ALA A 1 219 ? -7.125 -8.528 21.419 1.00 97.12 219 ALA A N 1
ATOM 1615 C CA . ALA A 1 219 ? -7.992 -7.372 21.621 1.00 97.12 219 ALA A CA 1
ATOM 1616 C C . ALA A 1 219 ? -9.375 -7.569 20.978 1.00 97.12 219 ALA A C 1
ATOM 1618 O O . ALA A 1 219 ? -10.386 -7.328 21.637 1.00 97.12 219 ALA A O 1
ATOM 1619 N N . PHE A 1 220 ? -9.442 -8.084 19.745 1.00 97.12 220 PHE A N 1
ATOM 1620 C CA . PHE A 1 220 ? -10.719 -8.423 19.103 1.00 97.12 220 PHE A CA 1
ATOM 1621 C C . PHE A 1 220 ? -11.487 -9.509 19.865 1.00 97.12 220 PHE A C 1
ATOM 1623 O O . PHE A 1 220 ? -12.676 -9.339 20.127 1.00 97.12 220 PHE A O 1
ATOM 1630 N N . ASN A 1 221 ? -10.804 -10.572 20.301 1.00 94.19 221 ASN A N 1
ATOM 1631 C CA . ASN A 1 221 ? -11.422 -11.633 21.102 1.00 94.19 221 ASN A CA 1
ATOM 1632 C C . ASN A 1 221 ? -11.955 -11.115 22.447 1.00 94.19 221 ASN A C 1
ATOM 1634 O O . ASN A 1 221 ? -12.946 -11.627 22.966 1.00 94.19 221 ASN A O 1
ATOM 1638 N N . ARG A 1 222 ? -11.303 -10.099 23.029 1.00 95.50 222 ARG A N 1
ATOM 1639 C CA . ARG A 1 222 ? -11.749 -9.473 24.279 1.00 95.50 222 ARG A CA 1
ATOM 1640 C C . ARG A 1 222 ? -12.921 -8.517 24.073 1.00 95.50 222 ARG A C 1
ATOM 1642 O O . ARG A 1 222 ? -13.741 -8.386 24.983 1.00 95.50 222 ARG A O 1
ATOM 1649 N N . LEU A 1 223 ? -12.965 -7.856 22.917 1.00 95.69 223 LEU A N 1
ATOM 1650 C CA . LEU A 1 223 ? -14.026 -6.940 22.516 1.00 95.69 223 LEU A CA 1
ATOM 1651 C C . LEU A 1 223 ? -15.345 -7.685 22.283 1.00 95.69 223 LEU A C 1
ATOM 1653 O O . LEU A 1 223 ? -16.381 -7.248 22.777 1.00 95.69 223 LEU A O 1
ATOM 1657 N N . LYS A 1 224 ? -15.314 -8.803 21.545 1.00 91.06 224 LYS A N 1
ATOM 1658 C CA . LYS A 1 224 ? -16.503 -9.612 21.243 1.00 91.06 224 LYS A CA 1
ATOM 1659 C C . LYS A 1 224 ? -16.142 -11.054 20.871 1.00 91.06 224 LYS A C 1
ATOM 1661 O O . LYS A 1 224 ? -15.088 -11.318 20.305 1.00 91.06 224 LYS A O 1
ATOM 1666 N N . GLY A 1 225 ? -17.054 -11.991 21.148 1.00 84.88 225 GLY A N 1
ATOM 1667 C CA . GLY A 1 225 ? -16.847 -13.419 20.863 1.00 84.88 225 GLY A CA 1
ATOM 1668 C C . GLY A 1 225 ? -16.993 -13.815 19.386 1.00 84.88 225 GLY A C 1
ATOM 1669 O O . GLY A 1 225 ? -16.421 -14.814 18.961 1.00 84.88 225 GLY A O 1
ATOM 1670 N N . LYS A 1 226 ? -17.740 -13.039 18.591 1.00 92.81 226 LYS A N 1
ATOM 1671 C CA . LYS A 1 226 ? -17.924 -13.247 17.148 1.00 92.81 226 LYS A CA 1
ATOM 1672 C C . LYS A 1 226 ? -17.701 -11.922 16.430 1.00 92.81 226 LYS A C 1
ATOM 1674 O O . LYS A 1 226 ? -18.284 -10.924 16.836 1.00 92.81 226 LYS A O 1
ATOM 1679 N N . LEU A 1 227 ? -16.870 -11.929 15.389 1.00 94.81 227 LEU A N 1
ATOM 1680 C CA . LEU A 1 227 ? -16.634 -10.749 14.558 1.00 94.81 227 LEU A CA 1
ATOM 1681 C C . LEU A 1 227 ? -17.877 -10.386 13.753 1.00 94.81 227 LEU A C 1
ATOM 1683 O O . LEU A 1 227 ? -18.603 -11.274 13.293 1.00 94.81 227 LEU A O 1
ATOM 1687 N N . ASP A 1 228 ? -18.077 -9.087 13.543 1.00 95.56 228 ASP A N 1
ATOM 1688 C CA . ASP A 1 228 ? -19.102 -8.640 12.610 1.00 95.56 228 ASP A CA 1
ATOM 1689 C C . ASP A 1 228 ? -18.610 -8.865 11.178 1.00 95.56 228 ASP A C 1
ATOM 1691 O O . ASP A 1 228 ? -17.455 -8.545 10.867 1.00 95.56 228 ASP A O 1
ATOM 1695 N N . PRO A 1 229 ? -19.449 -9.440 10.301 1.00 92.62 229 PRO A N 1
ATOM 1696 C CA . PRO A 1 229 ? -19.045 -9.717 8.935 1.00 92.62 229 PRO A CA 1
ATOM 1697 C C . PRO A 1 229 ? -18.720 -8.414 8.207 1.00 92.62 229 PRO A C 1
ATOM 1699 O O . PRO A 1 229 ? -19.362 -7.385 8.422 1.00 92.62 229 PRO A O 1
ATOM 1702 N N . GLN A 1 230 ? -17.738 -8.475 7.310 1.00 90.25 230 GLN A N 1
ATOM 1703 C CA . GLN A 1 230 ? -17.526 -7.396 6.353 1.00 90.25 230 GLN A CA 1
ATOM 1704 C C . GLN A 1 230 ? -18.772 -7.196 5.476 1.00 90.25 230 GLN A C 1
ATOM 1706 O O . GLN A 1 230 ? -19.531 -8.151 5.267 1.00 90.25 230 GLN A O 1
ATOM 1711 N N . PRO A 1 231 ? -18.984 -5.979 4.943 1.00 90.94 231 PRO A N 1
ATOM 1712 C CA . PRO A 1 231 ? -20.044 -5.746 3.974 1.00 90.94 231 PRO A CA 1
ATOM 1713 C C . PRO A 1 231 ? -19.898 -6.669 2.756 1.00 90.94 231 PRO A C 1
ATOM 1715 O O . PRO A 1 231 ? -18.796 -7.091 2.387 1.00 90.94 231 PRO A O 1
ATOM 1718 N N . ALA A 1 232 ? -21.029 -6.983 2.123 1.00 94.38 232 ALA A N 1
ATOM 1719 C CA . ALA A 1 232 ? -21.033 -7.690 0.848 1.00 94.38 232 ALA A CA 1
ATOM 1720 C C . ALA A 1 232 ? -20.296 -6.872 -0.225 1.00 94.38 232 ALA A C 1
ATOM 1722 O O . ALA A 1 232 ? -20.193 -5.649 -0.117 1.00 94.38 232 ALA A O 1
ATOM 1723 N N . ALA A 1 233 ? -19.807 -7.555 -1.262 1.00 95.62 233 ALA A N 1
ATOM 1724 C CA . ALA A 1 233 ? -19.210 -6.883 -2.409 1.00 95.62 233 ALA A CA 1
ATOM 1725 C C . ALA A 1 233 ? -20.208 -5.884 -3.018 1.00 95.62 233 ALA A C 1
ATOM 1727 O O . ALA A 1 233 ? -21.369 -6.257 -3.231 1.00 95.62 233 ALA A O 1
ATOM 1728 N N . PRO A 1 234 ? -19.785 -4.644 -3.324 1.00 94.81 234 PRO A N 1
ATOM 1729 C CA . PRO A 1 234 ? -20.583 -3.734 -4.131 1.00 94.81 234 PRO A CA 1
ATOM 1730 C C . PRO A 1 234 ? -21.008 -4.392 -5.449 1.00 94.81 234 PRO A C 1
ATOM 1732 O O . PRO A 1 234 ? -20.260 -5.167 -6.042 1.00 94.81 234 PRO A O 1
ATOM 1735 N N . ALA A 1 235 ? -22.201 -4.061 -5.946 1.00 90.62 235 ALA A N 1
ATOM 1736 C CA . ALA A 1 235 ? -22.760 -4.705 -7.141 1.00 90.62 235 ALA A CA 1
ATOM 1737 C C . ALA A 1 235 ? -21.895 -4.526 -8.406 1.00 90.62 235 ALA A C 1
ATOM 1739 O O . ALA A 1 235 ? -21.981 -5.328 -9.331 1.00 90.62 235 ALA A O 1
ATOM 1740 N N . SER A 1 236 ? -21.065 -3.480 -8.450 1.00 87.94 236 SER A N 1
ATOM 1741 C CA . SER A 1 236 ? -20.141 -3.187 -9.549 1.00 87.94 236 SER A CA 1
ATOM 1742 C C . SER A 1 236 ? -18.772 -3.866 -9.420 1.00 87.94 236 SER A C 1
ATOM 1744 O O . SER A 1 236 ? -17.914 -3.641 -10.271 1.00 87.94 236 SER A O 1
ATOM 1746 N N . THR A 1 237 ? -18.531 -4.658 -8.373 1.00 91.88 237 THR A N 1
ATOM 1747 C CA . THR A 1 237 ? -17.255 -5.357 -8.176 1.00 91.88 237 THR A CA 1
ATOM 1748 C C . THR A 1 237 ? -17.126 -6.554 -9.120 1.00 91.88 237 THR A C 1
ATOM 1750 O O . THR A 1 237 ? -18.011 -7.408 -9.194 1.00 91.88 237 THR A O 1
ATOM 1753 N N . LEU A 1 238 ? -15.991 -6.653 -9.817 1.00 89.56 238 LEU A N 1
ATOM 1754 C CA . LEU A 1 238 ? -15.694 -7.751 -10.738 1.00 89.56 238 LEU A CA 1
ATOM 1755 C C . LEU A 1 238 ? -15.121 -8.963 -9.988 1.00 89.56 238 LEU A C 1
ATOM 1757 O O . LEU A 1 238 ? -13.918 -9.103 -9.811 1.00 89.56 238 LEU A O 1
ATOM 1761 N N . LEU A 1 239 ? -15.977 -9.895 -9.577 1.00 93.12 239 LEU A N 1
ATOM 1762 C CA . LEU A 1 239 ? -15.550 -11.137 -8.916 1.00 93.12 239 LEU A CA 1
ATOM 1763 C C . LEU A 1 239 ? -15.223 -12.238 -9.936 1.00 93.12 239 LEU A C 1
ATOM 1765 O O . LEU A 1 239 ? -15.909 -13.256 -10.003 1.00 93.12 239 LEU A O 1
ATOM 1769 N N . VAL A 1 240 ? -14.193 -12.014 -10.753 1.00 92.44 240 VAL A N 1
ATOM 1770 C CA . VAL A 1 240 ? -13.813 -12.904 -11.865 1.00 92.44 240 VAL A CA 1
ATOM 1771 C C . VAL A 1 240 ? -12.343 -13.314 -11.801 1.00 92.44 240 VAL A C 1
ATOM 1773 O O . VAL A 1 240 ? -11.526 -12.641 -11.170 1.00 92.44 240 VAL A O 1
ATOM 1776 N N . ALA A 1 241 ? -11.985 -14.413 -12.470 1.00 95.31 241 ALA A N 1
ATOM 1777 C CA . ALA A 1 241 ? -10.589 -14.827 -12.586 1.00 95.31 241 ALA A CA 1
ATOM 1778 C C . ALA A 1 241 ? -9.799 -13.897 -13.527 1.00 95.31 241 ALA A C 1
ATOM 1780 O O . ALA A 1 241 ? -10.364 -13.209 -14.376 1.00 95.31 241 ALA A O 1
ATOM 1781 N N . ASN A 1 242 ? -8.463 -13.931 -13.442 1.00 94.94 242 ASN A N 1
ATOM 1782 C CA . ASN A 1 242 ? -7.586 -13.117 -14.294 1.00 94.94 242 ASN A CA 1
ATOM 1783 C C . ASN A 1 242 ? -7.921 -13.212 -15.798 1.00 94.94 242 ASN A C 1
ATOM 1785 O O . ASN A 1 242 ? -7.932 -12.198 -16.490 1.00 94.94 242 ASN A O 1
ATOM 1789 N N . ALA A 1 243 ? -8.232 -14.413 -16.299 1.00 92.81 243 ALA A N 1
ATOM 1790 C CA . ALA A 1 243 ? -8.532 -14.647 -17.714 1.00 92.81 243 ALA A CA 1
ATOM 1791 C C . ALA A 1 243 ? -9.788 -13.906 -18.210 1.00 92.81 243 ALA A C 1
ATOM 1793 O O . ALA A 1 243 ? -9.897 -13.602 -19.398 1.00 92.81 243 ALA A O 1
ATOM 1794 N N . GLU A 1 244 ? -10.714 -13.597 -17.306 1.00 92.75 244 GLU A N 1
ATOM 1795 C CA . GLU A 1 244 ? -11.984 -12.926 -17.590 1.00 92.75 244 GLU A CA 1
ATOM 1796 C C . GLU A 1 244 ? -11.896 -11.406 -17.406 1.00 92.75 244 GLU A C 1
ATOM 1798 O O . GLU A 1 244 ? -12.798 -10.681 -17.825 1.00 92.75 244 GLU A O 1
ATOM 1803 N N . LEU A 1 245 ? -10.798 -10.895 -16.835 1.00 89.44 245 LEU A N 1
ATOM 1804 C CA . LEU A 1 245 ? -10.591 -9.455 -16.721 1.00 89.44 245 LEU A CA 1
ATOM 1805 C C . LEU A 1 245 ? -10.493 -8.795 -18.105 1.00 89.44 245 LEU A C 1
ATOM 1807 O O . LEU A 1 245 ? -9.970 -9.407 -19.055 1.00 89.44 245 LEU A O 1
ATOM 1811 N N . PRO A 1 246 ? -10.902 -7.514 -18.218 1.00 87.44 246 PRO A N 1
ATOM 1812 C CA . PRO A 1 246 ? -10.558 -6.682 -19.362 1.00 87.44 246 PRO A CA 1
ATOM 1813 C C . PRO A 1 246 ? -9.061 -6.775 -19.657 1.00 87.44 246 PRO A C 1
ATOM 1815 O O . PRO A 1 246 ? -8.243 -6.738 -18.739 1.00 87.44 246 PRO A O 1
ATOM 1818 N N . VAL A 1 247 ? -8.692 -6.880 -20.936 1.00 84.75 247 VAL A N 1
ATOM 1819 C CA . VAL A 1 247 ? -7.297 -7.094 -21.368 1.00 84.75 247 VAL A CA 1
ATOM 1820 C C . VAL A 1 247 ? -6.292 -6.148 -20.682 1.00 84.75 247 VAL A C 1
ATOM 1822 O O . VAL A 1 247 ? -5.268 -6.653 -20.219 1.00 84.75 247 VAL A O 1
ATOM 1825 N N . PRO A 1 248 ? -6.566 -4.832 -20.523 1.00 85.62 248 PRO A N 1
ATOM 1826 C CA . PRO A 1 248 ? -5.650 -3.922 -19.828 1.00 85.62 248 PRO A CA 1
ATOM 1827 C C . PRO A 1 248 ? -5.393 -4.268 -18.353 1.00 85.62 248 PRO A C 1
ATOM 1829 O O . PRO A 1 248 ? -4.333 -3.944 -17.835 1.00 85.62 248 PRO A O 1
ATOM 1832 N N . LEU A 1 249 ? -6.331 -4.948 -17.686 1.00 89.88 249 LEU A N 1
ATOM 1833 C CA . LEU A 1 249 ? -6.253 -5.311 -16.267 1.00 89.88 249 LEU A CA 1
ATOM 1834 C C . LEU A 1 249 ? -5.686 -6.715 -16.028 1.00 89.88 249 LEU A C 1
ATOM 1836 O O . LEU A 1 249 ? -5.469 -7.097 -14.880 1.00 89.88 249 LEU A O 1
ATOM 1840 N N . ARG A 1 250 ? -5.421 -7.513 -17.069 1.00 91.31 250 ARG A N 1
ATOM 1841 C CA . ARG A 1 250 ? -4.873 -8.871 -16.881 1.00 91.31 250 ARG A CA 1
ATOM 1842 C C . ARG A 1 250 ? -3.438 -8.849 -16.367 1.00 91.31 250 ARG A C 1
ATOM 1844 O O . ARG A 1 250 ? -3.054 -9.692 -15.558 1.00 91.31 250 ARG A O 1
ATOM 1851 N N . ARG A 1 251 ? -2.639 -7.886 -16.821 1.00 93.12 251 ARG A N 1
ATOM 1852 C CA . ARG A 1 251 ? -1.240 -7.732 -16.422 1.00 93.12 251 ARG A CA 1
ATOM 1853 C C . ARG A 1 251 ? -0.921 -6.260 -16.242 1.00 93.12 251 ARG A C 1
ATOM 1855 O O . ARG A 1 251 ? -1.172 -5.464 -17.142 1.00 93.12 251 ARG A O 1
ATOM 1862 N N . PHE A 1 252 ? -0.331 -5.931 -15.103 1.00 92.44 252 PHE A N 1
ATOM 1863 C CA . PHE A 1 252 ? 0.169 -4.599 -14.833 1.00 92.44 252 PHE A CA 1
ATOM 1864 C C . PHE A 1 252 ? 1.336 -4.275 -15.765 1.00 92.44 252 PHE A C 1
ATOM 1866 O O . PHE A 1 252 ? 2.212 -5.111 -16.001 1.00 92.44 252 PHE A O 1
ATOM 1873 N N . LYS A 1 253 ? 1.337 -3.058 -16.302 1.00 80.12 253 LYS A N 1
ATOM 1874 C CA . LYS A 1 253 ? 2.445 -2.512 -17.083 1.00 80.12 253 LYS A CA 1
ATOM 1875 C C . LYS A 1 253 ? 2.768 -1.137 -16.519 1.00 80.12 253 LYS A C 1
ATOM 1877 O O . LYS A 1 253 ? 1.922 -0.244 -16.577 1.00 80.12 253 LYS A O 1
ATOM 1882 N N . SER A 1 254 ? 3.971 -0.962 -15.977 1.00 69.69 254 SER A N 1
ATOM 1883 C CA . SER A 1 254 ? 4.431 0.364 -15.563 1.00 69.69 254 SER A CA 1
ATOM 1884 C C . SER A 1 254 ? 4.521 1.310 -16.769 1.00 69.69 254 SER A C 1
ATOM 1886 O O . SER A 1 254 ? 4.634 0.881 -17.921 1.00 69.69 254 SER A O 1
ATOM 1888 N N . ARG A 1 255 ? 4.506 2.625 -16.517 1.00 58.50 255 ARG A N 1
ATOM 1889 C CA . ARG A 1 255 ? 4.703 3.643 -17.570 1.00 58.50 255 ARG A CA 1
ATOM 1890 C C . ARG A 1 255 ? 6.037 3.465 -18.305 1.00 58.50 255 ARG A C 1
ATOM 1892 O O . ARG A 1 255 ? 6.129 3.773 -19.489 1.00 58.50 255 ARG A O 1
ATOM 1899 N N . SER A 1 256 ? 7.034 2.926 -17.611 1.00 50.09 256 SER A N 1
ATOM 1900 C CA . SER A 1 256 ? 8.363 2.599 -18.129 1.00 50.09 256 SER A CA 1
ATOM 1901 C C . SER A 1 256 ? 8.353 1.340 -19.001 1.00 50.09 256 SER A C 1
ATOM 1903 O O . SER A 1 256 ? 9.097 1.269 -19.973 1.00 50.09 256 SER A O 1
ATOM 1905 N N . ALA A 1 257 ? 7.462 0.381 -18.719 1.00 50.47 257 ALA A N 1
ATOM 1906 C CA . ALA A 1 257 ? 7.358 -0.886 -19.445 1.00 50.47 257 ALA A CA 1
ATOM 1907 C C . ALA A 1 257 ? 6.842 -0.741 -20.888 1.00 50.47 257 ALA A C 1
ATOM 1909 O O . ALA A 1 257 ? 7.006 -1.654 -21.688 1.00 50.47 257 ALA A O 1
ATOM 1910 N N . VAL A 1 258 ? 6.251 0.403 -21.255 1.00 42.34 258 VAL A N 1
ATOM 1911 C CA . VAL A 1 258 ? 5.950 0.727 -22.666 1.00 42.34 258 VAL A CA 1
ATOM 1912 C C . VAL A 1 258 ? 7.242 0.888 -23.484 1.00 42.34 258 VAL A C 1
ATOM 1914 O O . VAL A 1 258 ? 7.232 0.691 -24.696 1.00 42.34 258 VAL A O 1
ATOM 1917 N N . PHE A 1 259 ? 8.358 1.197 -22.817 1.00 44.38 259 PHE A N 1
ATOM 1918 C CA . PHE A 1 259 ? 9.689 1.326 -23.410 1.00 44.38 259 PHE A CA 1
ATOM 1919 C C . PHE A 1 259 ? 10.608 0.133 -23.105 1.00 44.38 259 PHE A C 1
ATOM 1921 O O . PHE A 1 259 ? 11.691 0.048 -23.684 1.00 44.38 259 PHE A O 1
ATOM 1928 N N . GLU A 1 260 ? 10.200 -0.796 -22.234 1.00 49.94 260 GLU A N 1
ATOM 1929 C CA . GLU A 1 260 ? 10.916 -2.057 -22.039 1.00 49.94 260 GLU A CA 1
ATOM 1930 C C . GLU A 1 260 ? 10.461 -3.058 -23.102 1.00 49.94 260 GLU A C 1
ATOM 1932 O O . GLU A 1 260 ? 9.312 -3.503 -23.128 1.00 49.94 260 GLU A O 1
ATOM 1937 N N . ALA A 1 261 ? 11.377 -3.401 -24.008 1.00 51.75 261 ALA A N 1
ATOM 1938 C CA . ALA A 1 261 ? 11.151 -4.455 -24.982 1.00 51.75 261 ALA A CA 1
ATOM 1939 C C . ALA A 1 261 ? 10.790 -5.761 -24.251 1.00 51.75 261 ALA A C 1
ATOM 1941 O O . ALA A 1 261 ? 11.419 -6.118 -23.251 1.00 51.75 261 ALA A O 1
ATOM 1942 N N . ALA A 1 262 ? 9.763 -6.468 -24.736 1.00 61.06 262 ALA A N 1
ATOM 1943 C CA . ALA A 1 262 ? 9.398 -7.777 -24.201 1.00 61.06 262 ALA A CA 1
ATOM 1944 C C . ALA A 1 262 ? 10.626 -8.708 -24.205 1.00 61.06 262 ALA A C 1
ATOM 1946 O O . ALA A 1 262 ? 11.481 -8.596 -25.079 1.00 61.06 262 ALA A O 1
ATOM 1947 N N . ALA A 1 263 ? 10.740 -9.623 -23.238 1.00 61.78 263 ALA A N 1
ATOM 1948 C CA . ALA A 1 263 ? 11.929 -10.478 -23.099 1.00 61.78 263 ALA A CA 1
ATOM 1949 C C . ALA A 1 263 ? 12.215 -11.352 -24.341 1.00 61.78 263 ALA A C 1
ATOM 1951 O O . ALA A 1 263 ? 13.336 -11.816 -24.535 1.00 61.78 263 ALA A O 1
ATOM 1952 N N . ASP A 1 264 ? 11.197 -11.577 -25.170 1.00 77.62 264 ASP A N 1
ATOM 1953 C CA . ASP A 1 264 ? 11.239 -12.294 -26.439 1.00 77.62 264 ASP A CA 1
ATOM 1954 C C . ASP A 1 264 ? 11.286 -11.370 -27.668 1.00 77.62 264 ASP A C 1
ATOM 1956 O O . ASP A 1 264 ? 11.348 -11.868 -28.786 1.00 77.62 264 ASP A O 1
ATOM 1960 N N . ALA A 1 265 ? 11.266 -10.046 -27.498 1.00 82.19 265 ALA A N 1
ATOM 1961 C CA . ALA A 1 265 ? 11.422 -9.092 -28.591 1.00 82.19 265 ALA A CA 1
ATOM 1962 C C . ALA A 1 265 ? 12.853 -9.149 -29.163 1.00 82.19 265 ALA A C 1
ATOM 1964 O O . ALA A 1 265 ? 13.795 -9.522 -28.454 1.00 82.19 265 ALA A O 1
ATOM 1965 N N . PRO A 1 266 ? 13.049 -8.799 -30.447 1.00 88.12 266 PRO A N 1
ATOM 1966 C CA . PRO A 1 266 ? 14.383 -8.754 -31.030 1.00 88.12 266 PRO A CA 1
ATOM 1967 C C . PRO A 1 266 ? 15.245 -7.706 -30.315 1.00 88.12 266 PRO A C 1
ATOM 1969 O O . PRO A 1 266 ? 14.769 -6.621 -30.000 1.00 88.12 266 PRO A O 1
ATOM 1972 N N . ALA A 1 267 ? 16.522 -8.014 -30.100 1.00 90.25 267 ALA A N 1
ATOM 1973 C CA . ALA A 1 267 ? 17.536 -7.121 -29.548 1.00 90.25 267 ALA A CA 1
ATOM 1974 C C . ALA A 1 267 ? 18.839 -7.239 -30.351 1.00 90.25 267 ALA A C 1
ATOM 1976 O O . ALA A 1 267 ? 19.243 -8.341 -30.729 1.00 90.25 267 ALA A O 1
ATOM 1977 N N . VAL A 1 268 ? 19.517 -6.115 -30.603 1.00 88.81 268 VAL A N 1
ATOM 1978 C CA . VAL A 1 268 ? 20.831 -6.112 -31.267 1.00 88.81 268 VAL A CA 1
ATOM 1979 C C . VAL A 1 268 ? 21.881 -6.582 -30.257 1.00 88.81 268 VAL A C 1
ATOM 1981 O O . VAL A 1 268 ? 22.281 -5.840 -29.366 1.00 88.81 268 VAL A O 1
ATOM 1984 N N . ALA A 1 269 ? 22.297 -7.842 -30.370 1.00 87.06 269 ALA A N 1
ATOM 1985 C CA . ALA A 1 269 ? 23.286 -8.457 -29.486 1.00 87.06 269 ALA A CA 1
ATOM 1986 C C . ALA A 1 269 ? 24.723 -8.103 -29.878 1.00 87.06 269 ALA A C 1
ATOM 1988 O O . ALA A 1 269 ? 25.624 -8.119 -29.040 1.00 87.06 269 ALA A O 1
ATOM 1989 N N . PHE A 1 270 ? 24.943 -7.813 -31.158 1.00 87.94 270 PHE A N 1
ATOM 1990 C CA . PHE A 1 270 ? 26.199 -7.282 -31.650 1.00 87.94 270 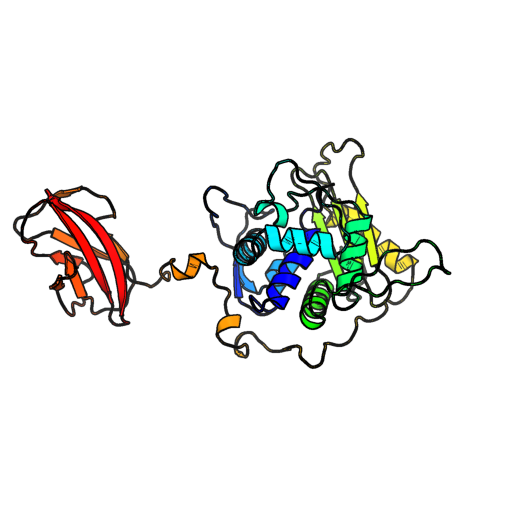PHE A CA 1
ATOM 1991 C C . PHE A 1 270 ? 25.937 -6.425 -32.893 1.00 87.94 270 PHE A C 1
ATOM 1993 O O . PHE A 1 270 ? 25.155 -6.848 -33.749 1.00 87.94 270 PHE A O 1
ATOM 2000 N N . PRO A 1 271 ? 26.605 -5.278 -33.032 1.00 86.62 271 PRO A N 1
ATOM 2001 C CA . PRO A 1 271 ? 27.437 -4.641 -32.012 1.00 86.62 271 PRO A CA 1
ATOM 2002 C C . PRO A 1 271 ? 26.618 -4.005 -30.863 1.00 86.62 271 PRO A C 1
ATOM 2004 O O . PRO A 1 271 ? 25.464 -3.641 -31.081 1.00 86.62 271 PRO A O 1
ATOM 2007 N N . PRO A 1 272 ? 27.161 -3.904 -29.631 1.00 81.56 272 PRO A N 1
ATOM 2008 C CA . PRO A 1 272 ? 26.471 -3.248 -28.517 1.00 81.56 272 PRO A CA 1
ATOM 2009 C C . PRO A 1 272 ? 26.241 -1.753 -28.765 1.00 81.56 272 PRO A C 1
ATOM 2011 O O . PRO A 1 272 ? 27.056 -1.092 -29.408 1.00 81.56 272 PRO A O 1
ATOM 2014 N N . ASP A 1 273 ? 25.168 -1.205 -28.195 1.00 81.31 273 ASP A N 1
ATOM 2015 C CA . ASP A 1 273 ? 24.866 0.230 -28.269 1.00 81.31 273 ASP A CA 1
ATOM 2016 C C . ASP A 1 273 ? 26.005 1.094 -27.699 1.00 81.31 273 ASP A C 1
ATOM 2018 O O . ASP A 1 273 ? 26.554 0.806 -26.634 1.00 81.31 273 ASP A O 1
ATOM 2022 N N . GLY A 1 274 ? 26.387 2.132 -28.441 1.00 78.19 274 GLY A N 1
ATOM 2023 C CA . GLY A 1 274 ? 27.484 3.048 -28.126 1.00 78.19 274 GLY A CA 1
ATOM 2024 C C . GLY A 1 274 ? 28.895 2.517 -28.406 1.00 78.19 274 GLY A C 1
ATOM 2025 O O . GLY A 1 274 ? 29.865 3.200 -28.077 1.00 78.19 274 GLY A O 1
ATOM 2026 N N . SER A 1 275 ? 29.045 1.320 -28.984 1.00 84.69 275 SER A N 1
ATOM 2027 C CA . SER A 1 275 ? 30.367 0.733 -29.247 1.00 84.69 275 SER A CA 1
ATOM 2028 C C . SER A 1 275 ? 31.060 1.303 -30.493 1.00 84.69 275 SER A C 1
ATOM 2030 O O . SER A 1 275 ? 30.417 1.778 -31.434 1.00 84.69 275 SER A O 1
ATOM 2032 N N . GLU A 1 276 ? 32.397 1.244 -30.495 1.00 88.94 276 GLU A N 1
ATOM 2033 C CA . GLU A 1 276 ? 33.220 1.459 -31.689 1.00 88.94 276 GLU A CA 1
ATOM 2034 C C . GLU A 1 276 ? 33.588 0.102 -32.304 1.00 88.94 276 GLU A C 1
ATOM 2036 O O . GLU A 1 276 ? 34.038 -0.798 -31.590 1.00 88.94 276 GLU A O 1
ATOM 2041 N N . VAL A 1 277 ? 33.370 -0.059 -33.609 1.00 87.56 277 VAL A N 1
ATOM 2042 C CA . VAL A 1 277 ? 33.482 -1.341 -34.323 1.00 87.56 277 VAL A CA 1
ATOM 2043 C C . VAL A 1 277 ? 34.216 -1.169 -35.644 1.00 87.56 277 VAL A C 1
ATOM 2045 O O . VAL A 1 277 ? 34.033 -0.170 -36.331 1.00 87.56 277 VAL A O 1
ATOM 2048 N N . GLU A 1 278 ? 35.038 -2.152 -35.994 1.00 88.62 278 GLU A N 1
ATOM 2049 C CA . GLU A 1 278 ? 35.827 -2.145 -37.228 1.00 88.62 278 GLU A CA 1
ATOM 2050 C C . GLU A 1 278 ? 34.993 -2.635 -38.423 1.00 88.62 278 GLU A C 1
ATOM 2052 O O . GLU A 1 278 ? 34.315 -3.670 -38.338 1.00 88.62 278 GLU A O 1
ATOM 2057 N N . LEU A 1 279 ? 35.041 -1.907 -39.541 1.00 87.81 279 LEU A N 1
ATOM 2058 C CA . LEU A 1 279 ? 34.415 -2.313 -40.795 1.00 87.81 279 LEU A CA 1
ATOM 2059 C C . LEU A 1 279 ? 35.292 -3.335 -41.519 1.00 87.81 279 LEU A C 1
ATOM 2061 O O . LEU A 1 279 ? 36.333 -3.015 -42.089 1.00 87.81 279 LEU A O 1
ATOM 2065 N N . LEU A 1 280 ? 34.845 -4.588 -41.547 1.00 87.12 280 LEU A N 1
ATOM 2066 C CA . LEU A 1 280 ? 35.543 -5.632 -42.290 1.00 87.12 280 LEU A CA 1
ATOM 2067 C C . LEU A 1 280 ? 35.303 -5.472 -43.798 1.00 87.12 280 LEU A C 1
ATOM 2069 O O . LEU A 1 280 ? 34.281 -4.941 -44.229 1.00 87.12 280 LEU A O 1
ATOM 2073 N N . ALA A 1 281 ? 36.186 -6.049 -44.619 1.00 82.31 281 ALA A N 1
ATOM 2074 C CA . ALA A 1 281 ? 36.037 -6.055 -46.081 1.00 82.31 281 ALA A CA 1
ATOM 2075 C C . ALA A 1 281 ? 34.702 -6.664 -46.568 1.00 82.31 281 ALA A C 1
ATOM 2077 O O . ALA A 1 281 ? 34.229 -6.341 -47.653 1.00 82.31 281 ALA A O 1
ATOM 2078 N N . ALA A 1 282 ? 34.093 -7.543 -45.764 1.00 82.31 282 ALA A N 1
ATOM 2079 C CA . ALA A 1 282 ? 32.797 -8.166 -46.035 1.00 82.31 282 ALA A CA 1
ATOM 2080 C C . ALA A 1 282 ? 31.593 -7.397 -45.444 1.00 82.31 282 ALA A C 1
ATOM 2082 O O . ALA A 1 282 ? 30.463 -7.863 -45.570 1.00 82.31 282 ALA A O 1
ATOM 2083 N N . GLY A 1 283 ? 31.816 -6.249 -44.795 1.00 89.38 283 GLY A N 1
ATOM 2084 C CA . GLY A 1 283 ? 30.796 -5.429 -44.136 1.00 89.38 283 GLY A CA 1
ATOM 2085 C C . GLY A 1 283 ? 30.873 -5.456 -42.605 1.00 89.38 283 GLY A C 1
ATOM 2086 O O . GLY A 1 283 ? 31.819 -5.975 -42.013 1.00 89.38 283 GLY A O 1
ATOM 2087 N N . LEU A 1 284 ? 29.857 -4.900 -41.946 1.00 91.94 284 LEU A N 1
ATOM 2088 C CA . LEU A 1 284 ? 29.742 -4.895 -40.489 1.00 91.94 284 LEU A CA 1
ATOM 2089 C C . LEU A 1 284 ? 29.020 -6.155 -40.005 1.00 91.94 284 LEU A C 1
ATOM 2091 O O . LEU A 1 284 ? 27.889 -6.426 -40.414 1.00 91.94 284 LEU A O 1
ATOM 2095 N N . LYS A 1 285 ? 29.642 -6.908 -39.093 1.00 93.06 285 LYS A N 1
ATOM 2096 C CA . LYS A 1 285 ? 28.990 -8.061 -38.465 1.00 93.06 285 LYS A CA 1
ATOM 2097 C C . LYS A 1 285 ? 27.872 -7.595 -37.535 1.00 93.06 285 LYS A C 1
ATOM 2099 O O . LYS A 1 285 ? 28.111 -6.778 -36.652 1.00 93.06 285 LYS A O 1
ATOM 2104 N N . VAL A 1 286 ? 26.687 -8.185 -37.675 1.00 93.31 286 VAL A N 1
ATOM 2105 C CA . VAL A 1 286 ? 25.542 -7.955 -36.787 1.00 93.31 286 VAL A CA 1
ATOM 2106 C C . VAL A 1 286 ? 24.954 -9.258 -36.261 1.00 93.31 286 VAL A C 1
ATOM 2108 O O . VAL A 1 286 ? 25.031 -10.302 -36.914 1.00 93.31 286 VAL A O 1
ATOM 2111 N N . ARG A 1 287 ? 24.361 -9.200 -35.066 1.00 94.31 287 ARG A N 1
ATOM 2112 C CA . ARG A 1 287 ? 23.682 -10.320 -34.411 1.00 94.31 287 ARG A CA 1
ATOM 2113 C C . ARG A 1 287 ? 22.416 -9.858 -33.703 1.00 94.31 287 ARG A C 1
ATOM 2115 O O . ARG A 1 287 ? 22.443 -8.862 -32.985 1.00 94.31 287 ARG A O 1
ATOM 2122 N N . VAL A 1 288 ? 21.346 -10.639 -33.829 1.00 93.19 288 VAL A N 1
ATOM 2123 C CA . VAL A 1 288 ? 20.082 -10.456 -33.104 1.00 93.19 288 VAL A CA 1
ATOM 2124 C C . VAL A 1 288 ? 19.848 -11.588 -32.097 1.00 93.19 288 VAL A C 1
ATOM 2126 O O . VAL A 1 288 ? 20.048 -12.771 -32.392 1.00 93.19 288 VAL A O 1
ATOM 2129 N N . THR A 1 289 ? 19.414 -11.234 -30.891 1.00 91.19 289 THR A N 1
ATOM 2130 C CA . THR A 1 289 ? 18.856 -12.152 -29.884 1.00 91.19 289 THR A CA 1
ATOM 2131 C C . THR A 1 289 ? 17.368 -11.877 -29.703 1.00 91.19 289 THR A C 1
ATOM 2133 O O . THR A 1 289 ? 16.909 -10.778 -29.988 1.00 91.19 289 THR A O 1
ATOM 2136 N N . GLY A 1 290 ? 16.595 -12.875 -29.266 1.00 89.69 290 GLY A N 1
ATOM 2137 C CA . GLY A 1 290 ? 15.131 -12.757 -29.237 1.00 89.69 290 GLY A CA 1
ATOM 2138 C C . GLY A 1 290 ? 14.523 -12.625 -30.641 1.00 89.69 290 GLY A C 1
ATOM 2139 O O . GLY A 1 290 ? 15.195 -12.898 -31.640 1.00 89.69 290 GLY A O 1
ATOM 2140 N N . GLY A 1 291 ? 13.251 -12.253 -30.709 1.00 90.69 291 GLY A N 1
ATOM 2141 C CA . GLY A 1 291 ? 12.476 -12.021 -31.925 1.00 90.69 291 GLY A CA 1
ATOM 2142 C C . GLY A 1 291 ? 12.138 -13.271 -32.742 1.00 90.69 291 GLY A C 1
ATOM 2143 O O . GLY A 1 291 ? 12.777 -14.330 -32.627 1.00 90.69 291 GLY A O 1
ATOM 2144 N N . THR A 1 292 ? 11.140 -13.103 -33.611 1.00 93.56 292 THR A N 1
ATOM 2145 C CA . THR A 1 292 ? 10.630 -14.135 -34.526 1.00 93.56 292 THR A CA 1
ATOM 2146 C C . THR A 1 292 ? 11.149 -13.880 -35.944 1.00 93.56 292 THR A C 1
ATOM 2148 O O . THR A 1 292 ? 10.880 -12.836 -36.528 1.00 93.56 292 THR A O 1
ATOM 2151 N N . ALA A 1 293 ? 11.904 -14.823 -36.509 1.00 90.12 293 ALA A N 1
ATOM 2152 C CA . ALA A 1 293 ? 12.354 -14.747 -37.901 1.00 90.12 293 ALA A CA 1
ATOM 2153 C C . ALA A 1 293 ? 11.158 -14.765 -38.886 1.00 90.12 293 ALA A C 1
ATOM 2155 O O . ALA A 1 293 ? 10.125 -15.356 -38.557 1.00 90.12 293 ALA A O 1
ATOM 2156 N N . PRO A 1 294 ? 11.275 -14.165 -40.085 1.00 93.75 294 PRO A N 1
ATOM 2157 C CA . PRO A 1 294 ? 12.482 -13.552 -40.640 1.00 93.75 294 PRO A CA 1
ATOM 2158 C C . PRO A 1 294 ? 12.750 -12.117 -40.148 1.00 93.75 294 PRO A C 1
ATOM 2160 O O . PRO A 1 294 ? 11.841 -11.368 -39.800 1.00 93.75 294 PRO A O 1
ATOM 2163 N N . PHE A 1 295 ? 14.024 -11.723 -40.156 1.00 93.94 295 PHE A N 1
ATOM 2164 C CA . PHE A 1 295 ? 14.521 -10.422 -39.715 1.00 93.94 295 PHE A CA 1
ATOM 2165 C C . PHE A 1 295 ? 14.823 -9.486 -40.888 1.00 93.94 295 PHE A C 1
ATOM 2167 O O . PHE A 1 295 ? 15.367 -9.895 -41.916 1.00 93.94 295 PHE A O 1
ATOM 2174 N N . THR A 1 296 ? 14.538 -8.201 -40.696 1.00 94.44 296 THR A N 1
ATOM 2175 C CA . THR A 1 296 ? 14.942 -7.113 -41.593 1.00 94.44 296 THR A CA 1
ATOM 2176 C C . THR A 1 296 ? 15.926 -6.213 -40.860 1.00 94.44 296 THR A C 1
ATOM 2178 O O . THR A 1 296 ? 15.600 -5.675 -39.803 1.00 94.44 296 THR A O 1
ATOM 2181 N N . TRP A 1 297 ? 17.121 -6.042 -41.420 1.00 94.75 297 TRP A N 1
ATOM 2182 C CA . TRP A 1 297 ? 18.139 -5.134 -40.900 1.00 94.75 297 TRP A CA 1
ATOM 2183 C C . TRP A 1 297 ? 18.151 -3.834 -41.690 1.00 94.75 297 TRP A C 1
ATOM 2185 O O . TRP A 1 297 ? 18.171 -3.848 -42.923 1.00 94.75 297 TRP A O 1
ATOM 2195 N N . LEU A 1 298 ? 18.194 -2.717 -40.972 1.00 91.69 298 LEU A N 1
ATOM 2196 C CA . LEU A 1 298 ? 18.317 -1.379 -41.524 1.00 91.69 298 LEU A CA 1
ATOM 2197 C C . LEU A 1 298 ? 19.580 -0.706 -40.985 1.00 91.69 298 LEU A C 1
ATOM 2199 O O . LEU A 1 298 ? 19.913 -0.864 -39.810 1.00 91.69 298 LEU A O 1
ATOM 2203 N N . ALA A 1 299 ? 20.229 0.081 -41.836 1.00 91.00 299 ALA A N 1
ATOM 2204 C CA . ALA A 1 299 ? 21.288 1.012 -41.469 1.00 91.00 299 ALA A CA 1
ATOM 2205 C C . ALA A 1 299 ? 20.812 2.429 -41.807 1.00 91.00 299 ALA A C 1
ATOM 2207 O O . ALA A 1 299 ? 20.391 2.687 -42.933 1.00 91.00 299 ALA A O 1
ATOM 2208 N N . ASP A 1 300 ? 20.787 3.316 -40.812 1.00 87.06 300 ASP A N 1
ATOM 2209 C CA . ASP A 1 300 ? 20.289 4.696 -40.926 1.00 87.06 300 ASP A CA 1
ATOM 2210 C C . ASP A 1 300 ? 18.882 4.795 -41.541 1.00 87.06 300 ASP A C 1
ATOM 2212 O O . ASP A 1 300 ? 18.548 5.709 -42.293 1.00 87.06 300 ASP A O 1
ATOM 2216 N N . GLY A 1 301 ? 18.033 3.816 -41.214 1.00 79.12 301 GLY A N 1
ATOM 2217 C CA . GLY A 1 301 ? 16.658 3.728 -41.712 1.00 79.12 301 GLY A CA 1
ATOM 2218 C C . GLY A 1 301 ? 16.520 3.163 -43.129 1.00 79.12 301 GLY A C 1
ATOM 2219 O O . GLY A 1 301 ? 15.394 2.992 -43.591 1.00 79.12 301 GLY A O 1
ATOM 2220 N N . VAL A 1 302 ? 17.622 2.815 -43.801 1.00 87.50 302 VAL A N 1
ATOM 2221 C CA . VAL A 1 302 ? 17.615 2.157 -45.114 1.00 87.50 302 VAL A CA 1
ATOM 2222 C C . VAL A 1 302 ? 17.718 0.638 -44.929 1.00 87.50 302 VAL A C 1
ATOM 2224 O O . VAL A 1 302 ? 18.662 0.178 -44.285 1.00 87.50 302 VAL A O 1
ATOM 2227 N N . PRO A 1 303 ? 16.785 -0.171 -45.467 1.00 88.88 303 PRO A N 1
ATOM 2228 C CA . PRO A 1 303 ? 16.892 -1.628 -45.422 1.00 88.88 303 PRO A CA 1
ATOM 2229 C C . PRO A 1 303 ? 18.137 -2.133 -46.161 1.00 88.88 303 PRO A C 1
ATOM 2231 O O . PRO A 1 303 ? 18.316 -1.852 -47.344 1.00 88.88 303 PRO A O 1
ATOM 2234 N N . VAL A 1 304 ? 18.977 -2.899 -45.464 1.00 93.25 304 VAL A N 1
ATOM 2235 C CA . VAL A 1 304 ? 20.207 -3.513 -46.004 1.00 93.25 304 VAL A CA 1
ATOM 2236 C C . VAL A 1 304 ? 20.004 -5.007 -46.246 1.00 93.25 304 VAL A C 1
ATOM 2238 O O . VAL A 1 304 ? 20.449 -5.543 -47.257 1.00 93.25 304 VAL A O 1
ATOM 2241 N N . ILE A 1 305 ? 19.298 -5.682 -45.335 1.00 92.62 305 ILE A N 1
ATOM 2242 C CA . ILE A 1 305 ? 18.880 -7.080 -45.484 1.00 92.62 305 ILE A CA 1
ATOM 2243 C C . ILE A 1 305 ? 17.387 -7.146 -45.207 1.00 92.62 305 ILE A C 1
ATOM 2245 O O . ILE A 1 305 ? 16.919 -6.617 -44.201 1.00 92.62 305 ILE A O 1
ATOM 2249 N N . VAL A 1 306 ? 16.647 -7.827 -46.076 1.00 92.06 306 VAL A N 1
ATOM 2250 C CA . VAL A 1 306 ? 15.201 -8.014 -45.947 1.00 92.06 306 VAL A CA 1
ATOM 2251 C C . VAL A 1 306 ? 14.905 -9.505 -45.855 1.00 92.06 306 VAL A C 1
ATOM 2253 O O . VAL A 1 306 ? 15.461 -10.288 -46.620 1.00 92.06 306 VAL A O 1
ATOM 2256 N N . ALA A 1 307 ? 14.018 -9.871 -44.931 1.00 89.31 307 ALA A N 1
ATOM 2257 C CA . ALA A 1 307 ? 13.490 -11.223 -44.764 1.00 89.31 307 ALA A CA 1
ATOM 2258 C C . ALA A 1 307 ? 14.560 -12.337 -44.607 1.00 89.31 307 ALA A C 1
ATOM 2260 O O . ALA A 1 307 ? 14.559 -13.320 -45.343 1.00 89.31 307 ALA A O 1
ATOM 2261 N N . SER A 1 308 ? 15.468 -12.196 -43.633 1.00 91.56 308 SER A N 1
ATOM 2262 C CA . SER A 1 308 ? 16.507 -13.192 -43.317 1.00 91.56 308 SER A CA 1
ATOM 2263 C C . SER A 1 308 ? 16.160 -14.050 -42.100 1.00 91.56 308 SER A C 1
ATOM 2265 O O . SER A 1 308 ? 15.909 -13.520 -41.021 1.00 91.56 308 SER A O 1
ATOM 2267 N N . ASP A 1 309 ? 16.257 -15.373 -42.212 1.00 93.12 309 ASP A N 1
ATOM 2268 C CA . ASP A 1 309 ? 16.122 -16.275 -41.056 1.00 93.12 309 ASP A CA 1
ATOM 2269 C C . ASP A 1 309 ? 17.390 -16.348 -40.186 1.00 93.12 309 ASP A C 1
ATOM 2271 O O . ASP A 1 309 ? 17.386 -16.913 -39.086 1.00 93.12 309 ASP A O 1
ATOM 2275 N N . ALA A 1 310 ? 18.498 -15.772 -40.659 1.00 92.31 310 ALA A N 1
ATOM 2276 C CA . ALA A 1 310 ? 19.770 -15.812 -39.959 1.00 92.31 310 ALA A CA 1
ATOM 2277 C C . ALA A 1 310 ? 19.800 -14.818 -38.789 1.00 92.31 310 ALA A C 1
ATOM 2279 O O . ALA A 1 310 ? 19.523 -13.627 -38.936 1.00 92.31 310 ALA A O 1
ATOM 2280 N N . ARG A 1 311 ? 20.216 -15.307 -37.616 1.00 93.19 311 ARG A N 1
ATOM 2281 C CA . ARG A 1 311 ? 20.419 -14.484 -36.410 1.00 93.19 311 ARG A CA 1
ATOM 2282 C C . ARG A 1 311 ? 21.746 -13.720 -36.410 1.00 93.19 311 ARG A C 1
ATOM 2284 O O . ARG A 1 311 ? 21.946 -12.861 -35.557 1.00 93.19 311 ARG A O 1
ATOM 2291 N N . GLU A 1 312 ? 22.640 -14.030 -37.345 1.00 94.94 312 GLU A N 1
ATOM 2292 C CA . GLU A 1 312 ? 23.895 -13.319 -37.601 1.00 94.94 312 GLU A CA 1
ATOM 2293 C C . GLU A 1 312 ? 23.996 -13.002 -39.096 1.00 94.94 312 GLU A C 1
ATOM 2295 O O . GLU A 1 312 ? 23.619 -13.830 -39.926 1.00 94.94 312 GLU A O 1
ATOM 2300 N N . ALA A 1 313 ? 24.503 -11.818 -39.440 1.00 93.00 313 ALA A N 1
ATOM 2301 C CA . ALA A 1 313 ? 24.678 -11.393 -40.826 1.00 93.00 313 ALA A CA 1
ATOM 2302 C C . ALA A 1 313 ? 25.825 -10.379 -40.974 1.00 93.00 313 ALA A C 1
ATOM 2304 O O . ALA A 1 313 ? 26.327 -9.844 -39.986 1.00 93.00 313 ALA A O 1
ATOM 2305 N N . MET A 1 314 ? 26.218 -10.114 -42.221 1.00 93.00 314 MET A N 1
ATOM 2306 C CA . MET A 1 314 ? 27.149 -9.045 -42.586 1.00 93.00 314 MET A CA 1
ATOM 2307 C C . MET A 1 314 ? 26.380 -7.946 -43.320 1.00 93.00 314 MET A C 1
ATOM 2309 O O . MET A 1 314 ? 25.757 -8.215 -44.346 1.00 93.00 314 MET A O 1
ATOM 2313 N N . LEU A 1 315 ? 26.401 -6.722 -42.793 1.00 91.38 315 LEU A N 1
ATOM 2314 C CA . LEU A 1 315 ? 25.758 -5.563 -43.409 1.00 91.38 315 LEU A CA 1
ATOM 2315 C C . LEU A 1 315 ? 26.754 -4.808 -44.286 1.00 91.38 315 LEU A C 1
ATOM 2317 O O . LEU A 1 315 ? 27.791 -4.352 -43.803 1.00 91.38 315 LEU A O 1
ATOM 2321 N N . ALA A 1 316 ? 26.423 -4.636 -45.563 1.00 90.12 316 ALA A N 1
ATOM 2322 C CA . ALA A 1 316 ? 27.168 -3.750 -46.447 1.00 90.12 316 ALA A CA 1
ATOM 2323 C C . ALA A 1 316 ? 26.860 -2.292 -46.074 1.00 90.12 316 ALA A C 1
ATOM 2325 O O . ALA A 1 316 ? 25.726 -1.839 -46.230 1.00 90.12 316 ALA A O 1
ATOM 2326 N N . LEU A 1 317 ? 27.860 -1.574 -45.560 1.00 87.12 317 LEU A N 1
ATOM 2327 C CA . LEU A 1 317 ? 27.750 -0.165 -45.182 1.00 87.12 317 LEU A CA 1
ATOM 2328 C C . LEU A 1 317 ? 28.531 0.722 -46.165 1.00 87.12 317 LEU A C 1
ATOM 2330 O O . LEU A 1 317 ? 29.552 0.281 -46.693 1.00 87.12 317 LEU A O 1
ATOM 2334 N N . PRO A 1 318 ? 28.077 1.964 -46.414 1.00 73.25 318 PRO A N 1
ATOM 2335 C CA . PRO A 1 318 ? 28.691 2.854 -47.401 1.00 73.25 318 PRO A CA 1
ATOM 2336 C C . PRO A 1 318 ? 30.038 3.458 -46.963 1.00 73.25 318 PRO A C 1
ATOM 2338 O O . PRO A 1 318 ? 30.740 4.012 -47.807 1.00 73.25 318 PRO A O 1
ATOM 2341 N N . GLY A 1 319 ? 30.417 3.364 -45.682 1.00 79.06 319 GLY A N 1
ATOM 2342 C CA . GLY A 1 319 ? 31.699 3.859 -45.172 1.00 79.06 319 GLY A CA 1
ATOM 2343 C C . GLY A 1 319 ? 31.774 3.910 -43.644 1.00 79.06 319 GLY A C 1
ATOM 2344 O O . GLY A 1 319 ? 30.863 3.458 -42.950 1.00 79.06 319 GLY A O 1
ATOM 2345 N N . GLU A 1 320 ? 32.875 4.462 -43.136 1.00 86.56 320 GLU A N 1
ATOM 2346 C CA . GLU A 1 320 ? 33.103 4.735 -41.710 1.00 86.56 320 GLU A CA 1
ATOM 2347 C C . GLU A 1 320 ? 32.230 5.899 -41.203 1.00 86.56 320 GLU A C 1
ATOM 2349 O O . GLU A 1 320 ? 31.850 6.792 -41.965 1.00 86.56 320 GLU A O 1
ATOM 2354 N N . GLY A 1 321 ? 31.934 5.929 -39.900 1.00 86.75 321 GLY A N 1
ATOM 2355 C CA . GLY A 1 321 ? 31.118 6.976 -39.280 1.00 86.75 321 GLY A CA 1
ATOM 2356 C C . GLY A 1 321 ? 30.134 6.458 -38.233 1.00 86.75 321 GLY A C 1
ATOM 2357 O O . GLY A 1 321 ? 30.197 5.311 -37.802 1.00 86.75 321 GLY A O 1
ATOM 2358 N N . PHE A 1 322 ? 29.222 7.319 -37.782 1.00 89.50 322 PHE A N 1
ATOM 2359 C CA . PHE A 1 322 ? 28.124 6.897 -36.909 1.00 89.50 322 PHE A CA 1
ATOM 2360 C C . PHE A 1 322 ? 27.012 6.270 -37.745 1.00 89.50 322 PHE A C 1
ATOM 2362 O O . PHE A 1 322 ? 26.571 6.883 -38.711 1.00 89.50 322 PHE A O 1
ATOM 2369 N N . VAL A 1 323 ? 26.546 5.090 -37.337 1.00 90.69 323 VAL A N 1
ATOM 2370 C CA . VAL A 1 323 ? 25.428 4.384 -37.970 1.00 90.69 323 VAL A CA 1
ATOM 2371 C C . VAL A 1 323 ? 24.410 3.969 -36.913 1.00 90.69 323 VAL A C 1
ATOM 2373 O O . VAL A 1 323 ? 24.761 3.483 -35.833 1.00 90.69 323 VAL A O 1
ATOM 2376 N N . THR A 1 324 ? 23.130 4.149 -37.225 1.00 90.31 324 THR A N 1
ATOM 2377 C CA . THR A 1 324 ? 22.022 3.581 -36.453 1.00 90.31 324 THR A CA 1
ATOM 2378 C C . THR A 1 324 ? 21.593 2.268 -37.090 1.00 90.31 324 THR A C 1
ATOM 2380 O O . THR A 1 324 ? 21.008 2.248 -38.173 1.00 90.31 324 THR A O 1
ATOM 2383 N N . LEU A 1 325 ? 21.857 1.165 -36.402 1.00 90.88 325 LEU A N 1
ATOM 2384 C CA . LEU A 1 325 ? 21.395 -0.162 -36.774 1.00 90.88 325 LEU A CA 1
ATOM 2385 C C . LEU A 1 325 ? 20.012 -0.404 -36.184 1.00 90.88 325 LEU A C 1
ATOM 2387 O O . LEU A 1 325 ? 19.806 -0.200 -34.989 1.00 90.88 325 LEU A O 1
ATOM 2391 N N . SER A 1 326 ? 19.090 -0.902 -37.000 1.00 91.81 326 SER A N 1
ATOM 2392 C CA . SER A 1 326 ? 17.782 -1.365 -36.541 1.00 91.81 326 SER A CA 1
ATOM 2393 C C . SER A 1 326 ? 17.519 -2.774 -37.051 1.00 91.81 326 SER A C 1
ATOM 2395 O O . SER A 1 326 ? 17.836 -3.089 -38.196 1.00 91.81 326 SER A O 1
ATOM 2397 N N . VAL A 1 327 ? 16.908 -3.612 -36.220 1.00 93.62 327 VAL A N 1
ATOM 2398 C CA . VAL A 1 327 ? 16.406 -4.931 -36.613 1.00 93.62 327 VAL A CA 1
ATOM 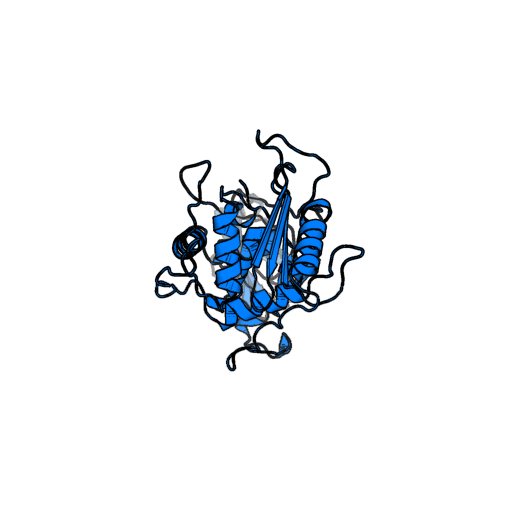2399 C C . VAL A 1 327 ? 14.908 -4.984 -36.365 1.00 93.62 327 VAL A C 1
ATOM 2401 O O . VAL A 1 327 ? 14.453 -4.559 -35.305 1.00 93.62 327 VAL A O 1
ATOM 2404 N N . ILE A 1 328 ? 14.156 -5.484 -37.341 1.00 90.00 328 ILE A N 1
ATOM 2405 C CA . ILE A 1 328 ? 12.708 -5.697 -37.273 1.00 90.00 328 ILE A CA 1
ATOM 2406 C C . ILE A 1 328 ? 12.444 -7.192 -37.451 1.00 90.00 328 ILE A C 1
ATOM 2408 O O . ILE A 1 328 ? 13.032 -7.808 -38.340 1.00 90.00 328 ILE A O 1
ATOM 2412 N N . ASP A 1 329 ? 11.599 -7.777 -36.608 1.00 92.94 329 ASP A N 1
ATOM 2413 C CA . ASP A 1 329 ? 11.194 -9.182 -36.693 1.00 92.94 329 ASP A CA 1
ATOM 2414 C C . ASP A 1 329 ? 9.900 -9.375 -37.514 1.00 92.94 329 ASP A C 1
ATOM 2416 O O . ASP A 1 329 ? 9.274 -8.410 -37.958 1.00 92.94 329 ASP A O 1
ATOM 2420 N N . ALA A 1 330 ? 9.488 -10.627 -37.727 1.00 89.88 330 ALA A N 1
ATOM 2421 C CA . ALA A 1 330 ? 8.302 -10.979 -38.515 1.00 89.88 330 ALA A CA 1
ATOM 2422 C C . ALA A 1 330 ? 6.982 -10.455 -37.927 1.00 89.88 330 ALA A C 1
ATOM 2424 O O . ALA A 1 330 ? 5.990 -10.311 -38.639 1.00 89.88 330 ALA A O 1
ATOM 2425 N N . GLU A 1 331 ? 6.973 -10.175 -36.625 1.00 86.38 331 GLU A N 1
ATOM 2426 C CA . GLU A 1 331 ? 5.828 -9.636 -35.893 1.00 86.38 331 GLU A CA 1
ATOM 2427 C C . GLU A 1 331 ? 5.822 -8.097 -35.895 1.00 86.38 331 GLU A C 1
ATOM 2429 O O . GLU A 1 331 ? 4.945 -7.475 -35.296 1.00 86.38 331 GLU A O 1
ATOM 2434 N N . GLY A 1 332 ? 6.786 -7.466 -36.576 1.00 79.50 332 GLY A N 1
ATOM 2435 C CA . GLY A 1 332 ? 6.913 -6.014 -36.678 1.00 79.50 332 GLY A CA 1
ATOM 2436 C C . GLY A 1 332 ? 7.512 -5.352 -35.435 1.00 79.50 332 GLY A C 1
ATOM 2437 O O . GLY A 1 332 ? 7.478 -4.126 -35.319 1.00 79.50 332 GLY A O 1
ATOM 2438 N N . ARG A 1 333 ? 8.067 -6.130 -34.499 1.00 85.81 333 ARG A N 1
ATOM 2439 C CA . ARG A 1 333 ? 8.779 -5.614 -33.322 1.00 85.81 333 ARG A CA 1
ATOM 2440 C C . ARG A 1 333 ? 10.196 -5.236 -33.725 1.00 85.81 333 ARG A C 1
ATOM 2442 O O . ARG A 1 333 ? 10.801 -5.901 -34.562 1.00 85.81 333 ARG A O 1
ATOM 2449 N N . SER A 1 334 ? 10.750 -4.189 -33.116 1.00 87.81 334 SER A N 1
ATOM 2450 C CA . SER A 1 334 ? 12.062 -3.671 -33.509 1.00 87.81 334 SER A CA 1
ATOM 2451 C C . SER A 1 334 ? 12.972 -3.330 -32.338 1.00 87.81 334 SER A C 1
ATOM 2453 O O . SER A 1 334 ? 12.500 -2.820 -31.323 1.00 87.81 334 SER A O 1
ATOM 2455 N N . ALA A 1 335 ? 14.278 -3.487 -32.539 1.00 87.50 335 ALA A N 1
ATOM 2456 C CA . ALA A 1 335 ? 15.316 -2.917 -31.684 1.00 87.50 335 ALA A CA 1
ATOM 2457 C C . ALA A 1 335 ? 16.286 -2.065 -32.496 1.00 87.50 335 ALA A C 1
ATOM 2459 O O . ALA A 1 335 ? 16.426 -2.249 -33.705 1.00 87.50 335 ALA A O 1
ATOM 2460 N N . ARG A 1 336 ? 16.970 -1.148 -31.806 1.00 87.88 336 ARG A N 1
ATOM 2461 C CA . ARG A 1 336 ? 17.963 -0.248 -32.393 1.00 87.88 336 ARG A CA 1
ATOM 2462 C C . ARG A 1 336 ? 19.243 -0.201 -31.567 1.00 87.88 336 ARG A C 1
ATOM 2464 O O . ARG A 1 336 ? 19.192 -0.380 -30.353 1.00 87.88 336 ARG A O 1
ATOM 2471 N N . SER A 1 337 ? 20.353 0.083 -32.231 1.00 85.38 337 SER A N 1
ATOM 2472 C CA . SER A 1 337 ? 21.673 0.303 -31.642 1.00 85.38 337 SER A CA 1
ATOM 2473 C C . SER A 1 337 ? 22.415 1.361 -32.462 1.00 85.38 337 SER A C 1
ATOM 2475 O O . SER A 1 337 ? 22.382 1.326 -33.690 1.00 85.38 337 SER A O 1
ATOM 2477 N N . GLN A 1 338 ? 23.051 2.324 -31.804 1.00 88.50 338 GLN A N 1
ATOM 2478 C CA . GLN A 1 338 ? 23.916 3.326 -32.418 1.00 88.50 338 GLN A CA 1
ATOM 2479 C C . GLN A 1 338 ? 25.369 2.939 -32.198 1.00 88.50 338 GLN A C 1
ATOM 2481 O O . GLN A 1 338 ? 25.800 2.756 -31.063 1.00 88.50 338 GLN A O 1
ATOM 2486 N N . VAL A 1 339 ? 26.143 2.851 -33.274 1.00 88.75 339 VAL A N 1
ATOM 2487 C CA . VAL A 1 339 ? 27.557 2.475 -33.198 1.00 88.75 339 VAL A CA 1
ATOM 2488 C C . VAL A 1 339 ? 28.410 3.373 -34.071 1.00 88.75 339 VAL A C 1
ATOM 2490 O O . VAL A 1 339 ? 27.928 3.984 -35.026 1.00 88.75 339 VAL A O 1
ATOM 2493 N N . ARG A 1 340 ? 29.696 3.463 -33.733 1.00 91.62 340 ARG A N 1
ATOM 2494 C CA . ARG A 1 340 ? 30.683 4.172 -34.542 1.00 91.62 340 ARG A CA 1
ATOM 2495 C C . ARG A 1 340 ? 31.549 3.165 -35.285 1.00 91.62 340 ARG A C 1
ATOM 2497 O O . ARG A 1 340 ? 32.325 2.436 -34.677 1.00 91.62 340 ARG A O 1
ATOM 2504 N N . VAL A 1 341 ? 31.422 3.161 -36.598 1.00 89.00 341 VAL A N 1
ATOM 2505 C CA . VAL A 1 341 ? 32.198 2.339 -37.517 1.00 89.00 341 VAL A CA 1
ATOM 2506 C C . VAL A 1 341 ? 33.510 3.052 -37.843 1.00 89.00 341 VAL A C 1
ATOM 2508 O O . VAL A 1 341 ? 33.496 4.252 -38.133 1.00 89.00 341 VAL A O 1
ATOM 2511 N N . ARG A 1 342 ? 34.625 2.326 -37.761 1.00 84.19 342 ARG A N 1
ATOM 2512 C CA . ARG A 1 342 ? 35.976 2.768 -38.129 1.00 84.19 342 ARG A CA 1
ATOM 2513 C C . ARG A 1 342 ? 36.668 1.733 -39.004 1.00 84.19 342 ARG A C 1
ATOM 2515 O O . ARG A 1 342 ? 36.176 0.584 -39.043 1.00 84.19 342 ARG A O 1
#

Secondary structure (DSSP, 8-state):
---GGGGHHHHHHHHHHTTS--TT-EEEES---BTTB----TTS---EEEEHHHHHHTT-HHHHHHHHHHH-HHHHHHHHHHTT---B-SSSS--GGGGGT-SB--HHHHHHHHHHHHTTTEE----S-TTS--PPPEESS-HHHHHHHHHHHHTSPPPTTS--S--EEEEEE-TTS-EEEEEEE-SS-EEEEEEE-TT----TT--IIIIIHHHHHHHHHHH-SSPPPPPPPPTT-----GGGS-HHHHB---TTTTTS--TTS-EEEESPTT-EE--BTTBEEEEEESSPSSEEEEETTEEEEEEE--SEEEE--SSSEEEEEEEE-TTS-EEEEEEEE-

Sequence (342 aa):
RSPGSTLKPLVYALAFDEGLGHPETMIDDKPMSFGAYAPQNFDKLYMGTIRMREALQLSRNIPVVELTDALGAAKLVSAMEKAGMKPVFPGDKPGLAIALGGVGVTLTDMVQLYAAIARGGVVRPLSWRQDAEVPEGQRVVSEVAAWEVGDILAGLAPPPGAPSNRLAYKTGTSYGHRDAWAIGFDGSHVIGVWMGRADGTPVPGAFGADVAAPVLFQAFNRLKGKLDPQPAAPASTLLVANAELPVPLRRFKSRSAVFEAAADAPAVAFPPDGSEVELLAAGLKVRVTGGTAPFTWLADGVPVIVASDAREAMLALPGEGFVTLSVIDAEGRSARSQVRVR

Foldseek 3Di:
DFQFLLLLLLLQLVCVQVVLAAQQAKEFFDFDDDDPDTDAFPVNDTDGIDGNLVCSLSSGLVRSLLSCLQCDQVLSVVLLVLLVWDKDAPDDDDDSCVNRRNIDTDLQSSLQCLVCLLVLQWGWDDDPDPPDDTDGTGGSGGSQSSVSSLQSQLPHDAAPPFDNQSWRKDWRAHPQQAKTKIWTDFNPDIDIFIDGDPVSHHDPPDHNRPPVRVVVRVVVVVVDVHTHHRDDRDPPHDPDHLVPDDPSHSYRAGPCNVVVDDPQFKEWPPPAAAEEDEADPQAGKTFIDHAAFDKWKDKQNHTQDPGHPDRIDHGDDPDFAKIKIKMAHPVRGIYIGIYGYD

pLDDT: mean 90.98, std 8.43, range [42.34, 98.81]

Radius of gyration: 25.77 Å; chains: 1; bounding box: 59×38×72 Å